Protein AF-A0A517YSC7-F1 (afdb_monomer_lite)

InterPro domains:
  IPR046560 Protein of unknown function DUF6714 [PF20461] (9-160)
  IPR046560 Protein of unknown function DUF6714 [PF20461] (193-351)

Sequence (357 aa):
MNKIDTQWLIDQIRQEFKHILLGDGISLHQTDVVDDYLQDDEELMAKAKANDTDTRWWDVSI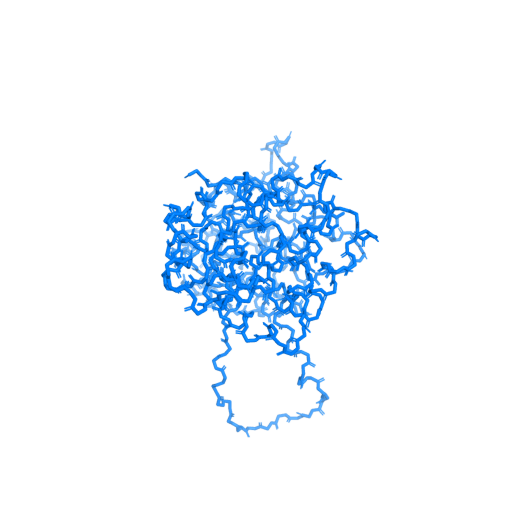ENIEKQNWGWPFFDIKGYRYYLPAFMTYYLKHAHRHDSDNAIDSMMYILDSDDYYQSYHATFNELQSRCIAMFLWQYCELNNWQDCDQAKNALVNYWDRFLSWCDNETDFQGDKEYGDGDTKNHKFAEPWLLKEIRAAFDKVRLEDGETIHQADTEGGVGLTKEQFKTLRKNDPEEFWWDIPLERFHAFSSIWSFLDPKGFRFYLPACMSAIITDPHRCIHEEWLIYALENISHYKQHPSFLTSDRVDILDDKQKRVVALFLWQYTLANNWQGDMQEEVSNALENYWFQFIQNEV

Radius of gyration: 24.61 Å; chains: 1; bounding box: 56×56×76 Å

pLDDT: mean 81.04, std 17.56, range [27.3, 97.75]

Foldseek 3Di:
DDFAPLQLLLVLLCVQLVPQFLPPWQALQNLVCVVVVNNVVPVSSVVSVVVVPDGALCVPDPVSLQVSLQSLVVTDLSNCSRNVSNLLSSCSVCVVPPPDPSSVLSVLQLLQDDPVNPVSLVVGDLSNLLSLLSSLVSSCVSNPVVPSVSSVNSNVRPRVVSLEQPPPVPPPDDDDDDDDDDPPDPPDPQNVLLVLLCVQCVPQFLVPWQALQCLQCVVQVPHDPVRSVVSVVVVPDGALLVDDLVVCVVRLRSLQRTALSNLSRNVSNLLSSCSVCVPPSPNPVSSLLLLLVCLVCVVPVPGRRVSNVVPRDLSNLLSVLVSLVSVLSHCPDDDPSNVSSVNSCVRPSVVSSNDDD

Organism: NCBI:txid2528020

Structure (mmCIF, N/CA/C/O backbone):
data_AF-A0A517YSC7-F1
#
_entry.id   AF-A0A517YSC7-F1
#
loop_
_atom_site.group_PDB
_atom_site.id
_atom_site.type_symbol
_atom_site.label_atom_id
_atom_site.label_alt_id
_atom_site.label_comp_id
_atom_site.label_asym_id
_atom_site.label_entity_id
_atom_site.label_seq_id
_atom_site.pdbx_PDB_ins_code
_atom_site.Cartn_x
_atom_site.Cartn_y
_atom_site.Cartn_z
_atom_site.occupancy
_atom_site.B_iso_or_equiv
_atom_site.auth_seq_id
_atom_site.auth_comp_id
_atom_site.auth_asym_id
_atom_site.auth_atom_id
_atom_site.pdbx_PDB_model_num
ATOM 1 N N . MET A 1 1 ? 16.010 8.335 5.584 1.00 43.22 1 MET A N 1
ATOM 2 C CA . MET A 1 1 ? 15.078 7.340 5.020 1.00 43.22 1 MET A CA 1
ATOM 3 C C . MET A 1 1 ? 13.700 7.982 5.047 1.00 43.22 1 MET A C 1
ATOM 5 O O . MET A 1 1 ? 13.405 8.663 6.021 1.00 43.22 1 MET A O 1
ATOM 9 N N . ASN A 1 2 ? 12.949 7.934 3.946 1.00 42.78 2 ASN A N 1
ATOM 10 C CA . ASN A 1 2 ? 11.834 8.860 3.733 1.00 42.78 2 ASN A CA 1
ATOM 11 C C . ASN A 1 2 ? 10.500 8.330 4.242 1.00 42.78 2 ASN A C 1
ATOM 13 O O . ASN A 1 2 ? 10.086 7.220 3.924 1.00 42.78 2 ASN A O 1
ATOM 17 N N . LYS A 1 3 ? 9.825 9.197 4.994 1.00 55.53 3 LYS A N 1
ATOM 18 C CA . LYS A 1 3 ? 8.458 9.073 5.497 1.00 55.53 3 LYS A CA 1
ATOM 19 C C . LYS A 1 3 ? 7.498 8.635 4.374 1.00 55.53 3 LYS A C 1
ATOM 21 O O . LYS A 1 3 ? 7.456 9.282 3.328 1.00 55.53 3 LYS A O 1
ATOM 26 N N . ILE A 1 4 ? 6.701 7.581 4.593 1.00 61.88 4 ILE A N 1
ATOM 27 C CA . ILE A 1 4 ? 5.575 7.224 3.707 1.00 61.88 4 ILE A CA 1
ATOM 28 C C . ILE A 1 4 ? 4.648 8.437 3.625 1.00 61.88 4 ILE A C 1
ATOM 30 O O . ILE A 1 4 ? 4.475 9.160 4.610 1.00 61.88 4 ILE A O 1
ATOM 34 N N . ASP A 1 5 ? 4.023 8.679 2.475 1.00 71.50 5 ASP A N 1
ATOM 35 C CA . ASP A 1 5 ? 2.998 9.709 2.429 1.00 71.50 5 ASP A CA 1
ATOM 36 C C . ASP A 1 5 ? 1.832 9.276 3.313 1.00 71.50 5 ASP A C 1
ATOM 38 O O . ASP A 1 5 ? 1.124 8.308 3.029 1.00 71.50 5 ASP A O 1
ATOM 42 N N . THR A 1 6 ? 1.635 10.034 4.385 1.00 82.44 6 THR A N 1
ATOM 43 C CA . THR A 1 6 ? 0.527 9.879 5.312 1.00 82.44 6 THR A CA 1
ATOM 44 C C . THR A 1 6 ? -0.807 9.775 4.570 1.00 82.44 6 THR A C 1
ATOM 46 O O . THR A 1 6 ? -1.621 8.926 4.932 1.00 82.44 6 THR A O 1
ATOM 49 N N . GLN A 1 7 ? -1.038 10.597 3.538 1.00 83.25 7 GLN A N 1
ATOM 50 C CA . GLN A 1 7 ? -2.313 10.604 2.821 1.00 83.25 7 GLN A CA 1
ATOM 51 C C . GLN A 1 7 ? -2.520 9.319 2.018 1.00 83.25 7 GLN A C 1
ATOM 53 O O . GLN A 1 7 ? -3.551 8.668 2.172 1.00 83.25 7 GLN A O 1
ATOM 58 N N . TRP A 1 8 ? -1.520 8.883 1.255 1.00 79.69 8 TRP A N 1
ATOM 59 C CA . TRP A 1 8 ? -1.615 7.611 0.547 1.00 79.69 8 TRP A CA 1
ATOM 60 C C . TRP A 1 8 ? -1.892 6.422 1.469 1.00 79.69 8 TRP A C 1
ATOM 62 O O . TRP A 1 8 ? -2.750 5.591 1.167 1.00 79.69 8 TRP A O 1
ATOM 72 N N . LEU A 1 9 ? -1.182 6.322 2.597 1.00 84.75 9 LEU A N 1
ATOM 73 C CA . LEU A 1 9 ? -1.394 5.210 3.521 1.00 84.75 9 LEU A CA 1
ATOM 74 C C . LEU A 1 9 ? -2.826 5.222 4.076 1.00 84.75 9 LEU A C 1
ATOM 76 O O . LEU A 1 9 ? -3.447 4.168 4.196 1.00 84.75 9 LEU A O 1
ATOM 80 N N . ILE A 1 10 ? -3.384 6.407 4.344 1.00 90.62 10 ILE A N 1
ATOM 81 C CA . ILE A 1 10 ? -4.797 6.560 4.710 1.00 90.62 10 ILE A CA 1
ATOM 82 C C . ILE A 1 10 ? -5.713 6.043 3.596 1.00 90.62 10 ILE A C 1
ATOM 84 O O . ILE A 1 10 ? -6.680 5.344 3.899 1.00 90.62 10 ILE A O 1
ATOM 88 N N . ASP A 1 11 ? -5.423 6.341 2.330 1.00 83.38 11 ASP A N 1
ATOM 89 C CA . ASP A 1 11 ? -6.233 5.885 1.196 1.00 83.38 11 ASP A CA 1
ATOM 90 C C . ASP A 1 11 ? -6.127 4.369 0.976 1.00 83.38 11 ASP A C 1
ATOM 92 O O . ASP A 1 11 ? -7.134 3.720 0.690 1.00 83.38 11 ASP A O 1
ATOM 96 N N . GLN A 1 12 ? -4.960 3.763 1.221 1.00 82.88 12 GLN A N 1
ATOM 97 C CA . GLN A 1 12 ? -4.807 2.303 1.228 1.00 82.88 12 GLN A CA 1
ATOM 98 C C . GLN A 1 12 ? -5.571 1.646 2.375 1.00 82.88 12 GLN A C 1
ATOM 100 O O . GLN A 1 12 ? -6.330 0.705 2.143 1.00 82.88 12 GLN A O 1
ATOM 105 N N . ILE A 1 13 ? -5.457 2.178 3.597 1.00 94.44 13 ILE A N 1
ATOM 106 C CA . ILE A 1 13 ? -6.277 1.722 4.727 1.00 94.44 13 ILE A CA 1
ATOM 107 C C . ILE A 1 13 ? -7.760 1.847 4.353 1.00 94.44 13 ILE A C 1
ATOM 109 O O . ILE A 1 13 ? -8.540 0.917 4.559 1.00 94.44 13 ILE A O 1
ATOM 113 N N . ARG A 1 14 ? -8.160 2.959 3.726 1.00 94.31 14 ARG A N 1
ATOM 114 C CA . ARG A 1 14 ? -9.532 3.157 3.260 1.00 94.31 14 ARG A CA 1
ATOM 115 C C . ARG A 1 14 ? -9.961 2.075 2.283 1.00 94.31 14 ARG A C 1
ATOM 117 O O . ARG A 1 14 ? -11.009 1.467 2.484 1.00 94.31 14 ARG A O 1
ATOM 124 N N . GLN A 1 15 ? -9.170 1.831 1.247 1.00 86.25 15 GLN A N 1
ATOM 125 C CA . GLN A 1 15 ? -9.454 0.863 0.198 1.00 86.25 15 GLN A CA 1
ATOM 126 C C . GLN A 1 15 ? -9.589 -0.562 0.748 1.00 86.25 15 GLN A C 1
ATOM 128 O O . GLN A 1 15 ? -10.578 -1.237 0.444 1.00 86.25 15 GLN A O 1
ATOM 133 N N . GLU A 1 16 ? -8.636 -0.998 1.570 1.00 89.75 16 GLU A N 1
ATOM 134 C CA . GLU A 1 16 ? -8.539 -2.385 2.033 1.00 89.75 16 GLU A CA 1
ATOM 135 C C . GLU A 1 16 ? -9.506 -2.704 3.179 1.00 89.75 16 GLU A C 1
ATOM 137 O O . GLU A 1 16 ? -9.956 -3.845 3.337 1.00 89.75 16 GLU A O 1
ATOM 142 N N . PHE A 1 17 ? -9.916 -1.691 3.947 1.00 96.69 17 PHE A N 1
ATOM 143 C CA . PHE A 1 17 ? -10.877 -1.846 5.037 1.00 96.69 17 PHE A CA 1
ATOM 144 C C . PHE A 1 17 ? -12.298 -1.405 4.649 1.00 96.69 17 PHE A C 1
ATOM 146 O O . PHE A 1 17 ? -13.207 -1.522 5.471 1.00 96.69 17 PHE A O 1
ATOM 153 N N . LYS A 1 18 ? -12.558 -0.942 3.411 1.00 94.69 18 LYS A N 1
ATOM 154 C CA . LYS A 1 18 ? -13.855 -0.334 3.020 1.00 94.69 18 LYS A CA 1
ATOM 155 C C . LYS A 1 18 ? -15.095 -1.203 3.252 1.00 94.69 18 LYS A C 1
ATOM 157 O O . LYS A 1 18 ? -16.203 -0.685 3.346 1.00 94.69 18 LYS A O 1
ATOM 162 N N . HIS A 1 19 ? -14.918 -2.522 3.280 1.00 94.31 19 HIS A N 1
ATOM 163 C CA . HIS A 1 19 ? -15.996 -3.502 3.416 1.00 94.31 19 HIS A CA 1
ATOM 164 C C . HIS A 1 19 ? -16.196 -4.004 4.850 1.00 94.31 19 HIS A C 1
ATOM 166 O O . HIS A 1 19 ? -17.068 -4.841 5.078 1.00 94.31 19 HIS A O 1
ATOM 172 N N . ILE A 1 20 ? -15.392 -3.535 5.806 1.00 95.75 20 ILE A N 1
ATOM 173 C CA . ILE A 1 20 ? -15.537 -3.928 7.204 1.00 95.75 20 ILE A CA 1
ATOM 174 C C . ILE A 1 20 ? -16.732 -3.193 7.810 1.00 95.75 20 ILE A C 1
ATOM 176 O O . ILE A 1 20 ? -16.840 -1.971 7.738 1.00 95.75 20 ILE A O 1
ATOM 180 N N . LEU A 1 21 ? -17.622 -3.975 8.415 1.00 95.69 21 LEU A N 1
ATOM 181 C CA . LEU A 1 21 ? -18.810 -3.517 9.121 1.00 95.69 21 LEU A CA 1
ATOM 182 C C . LEU A 1 21 ? -18.727 -3.988 10.571 1.00 95.69 21 LEU A C 1
ATOM 184 O O . LEU A 1 21 ? -18.259 -5.098 10.822 1.00 95.69 21 LEU A O 1
ATOM 188 N N . LEU A 1 22 ? -19.229 -3.173 11.500 1.00 96.75 22 LEU A N 1
ATOM 189 C CA . LEU A 1 22 ? -19.254 -3.513 12.923 1.00 96.75 22 LEU A CA 1
ATOM 190 C C . LEU A 1 22 ? -20.180 -4.706 13.208 1.00 96.75 22 LEU A C 1
ATOM 192 O O . LEU A 1 22 ? -19.826 -5.622 13.946 1.00 96.75 22 LEU A O 1
ATOM 196 N N . GLY A 1 23 ? -21.377 -4.703 12.612 1.00 94.44 23 GLY A N 1
ATOM 197 C CA . GLY A 1 23 ? -22.398 -5.719 12.863 1.00 94.44 23 GLY A CA 1
ATOM 198 C C . GLY A 1 23 ? -22.810 -5.787 14.341 1.00 94.44 23 GLY A C 1
ATOM 199 O O . GLY A 1 23 ? -23.197 -4.790 14.957 1.00 94.44 23 GLY A O 1
ATOM 200 N N . ASP A 1 24 ? -22.741 -6.989 14.901 1.00 94.75 24 ASP A N 1
ATOM 201 C CA . ASP A 1 24 ? -22.982 -7.320 16.309 1.00 94.75 24 ASP A CA 1
ATOM 202 C C . ASP A 1 24 ? -21.743 -7.148 17.206 1.00 94.75 24 ASP A C 1
ATOM 204 O O . ASP A 1 24 ? -21.830 -7.461 18.387 1.00 94.75 24 ASP A O 1
ATOM 208 N N . GLY A 1 25 ? -20.627 -6.632 16.677 1.00 97.06 25 GLY A N 1
ATOM 209 C CA . GLY A 1 25 ? -19.446 -6.315 17.479 1.00 97.06 25 GLY A CA 1
ATOM 210 C C . GLY A 1 25 ? -19.692 -5.236 18.536 1.00 97.06 25 GLY A C 1
ATOM 211 O O . GLY A 1 25 ? -20.643 -4.444 18.427 1.00 97.06 25 GLY A O 1
ATOM 212 N N . ILE A 1 26 ? -18.803 -5.208 19.531 1.00 97.62 26 ILE A N 1
ATOM 213 C CA . ILE A 1 26 ? -18.775 -4.206 20.602 1.00 97.62 26 ILE A CA 1
ATOM 214 C C . ILE A 1 26 ? -18.446 -2.847 19.980 1.00 97.62 26 ILE A C 1
ATOM 216 O O . ILE A 1 26 ? -17.411 -2.676 19.333 1.00 97.62 26 ILE A O 1
ATOM 220 N N . SER A 1 27 ? -19.365 -1.894 20.129 1.00 97.06 27 SER A N 1
ATOM 221 C CA . SER A 1 27 ? -19.194 -0.523 19.655 1.00 97.06 27 SER A CA 1
ATOM 222 C C . SER A 1 27 ? -18.314 0.305 20.597 1.00 97.06 27 SER A C 1
ATOM 224 O O . SER A 1 27 ? -18.056 -0.084 21.733 1.00 97.06 27 SER A O 1
ATOM 226 N N . LEU A 1 28 ? -17.861 1.466 20.128 1.00 95.94 28 LEU A N 1
ATOM 227 C CA . LEU A 1 28 ? -16.930 2.330 20.853 1.00 95.94 28 LEU A CA 1
ATOM 228 C C . LEU A 1 28 ? -17.488 2.844 22.187 1.00 95.94 28 LEU A C 1
ATOM 230 O O . LEU A 1 28 ? -16.727 2.982 23.124 1.00 95.94 28 LEU A O 1
ATOM 234 N N . HIS A 1 29 ? -18.793 3.098 22.315 1.00 96.81 29 HIS A N 1
ATOM 235 C CA . HIS A 1 29 ? -19.385 3.453 23.615 1.00 96.81 29 HIS A CA 1
ATOM 236 C C . HIS A 1 29 ? -19.762 2.229 24.458 1.00 96.81 29 HIS A C 1
ATOM 238 O O . HIS A 1 29 ? -19.992 2.351 25.659 1.00 96.81 29 HIS A O 1
ATOM 244 N N . GLN A 1 30 ? -19.873 1.044 23.848 1.00 97.62 30 GLN A N 1
ATOM 245 C CA . GLN A 1 30 ? -20.119 -0.193 24.590 1.00 97.62 30 GLN A CA 1
ATOM 246 C C . GLN A 1 30 ? -18.882 -0.636 25.379 1.00 97.62 30 GLN A C 1
ATOM 248 O O . GLN A 1 30 ? -19.051 -1.353 26.361 1.00 97.62 30 GLN A O 1
ATOM 253 N N . THR A 1 31 ? -17.673 -0.191 25.014 1.00 96.69 31 THR A N 1
ATOM 254 C CA . THR A 1 31 ? -16.458 -0.481 25.794 1.00 96.69 31 THR A CA 1
ATOM 255 C C . THR A 1 31 ? -16.565 0.031 27.226 1.00 96.69 31 THR A C 1
ATOM 257 O O . THR A 1 31 ? -16.124 -0.665 28.131 1.00 96.69 31 THR A O 1
ATOM 260 N N . ASP A 1 32 ? -17.241 1.163 27.448 1.00 95.56 32 ASP A N 1
ATOM 261 C CA . ASP A 1 32 ? -17.435 1.732 28.788 1.00 95.56 32 ASP A CA 1
ATOM 262 C C . ASP A 1 32 ? -18.298 0.830 29.666 1.00 95.56 32 ASP A C 1
ATOM 264 O O . ASP A 1 32 ? -17.999 0.578 30.828 1.00 95.56 32 ASP A O 1
ATOM 268 N N . VAL A 1 33 ? -19.364 0.290 29.076 1.00 97.38 33 VAL A N 1
ATOM 269 C CA . VAL A 1 33 ? -20.275 -0.627 29.765 1.00 97.38 33 VAL A CA 1
ATOM 270 C C . VAL A 1 33 ? -19.563 -1.937 30.108 1.00 97.38 33 VAL A C 1
ATOM 272 O O . VAL A 1 33 ? -19.817 -2.525 31.159 1.00 97.38 33 VAL A O 1
ATOM 275 N N . VAL A 1 34 ? -18.674 -2.401 29.227 1.00 97.06 34 VAL A N 1
ATOM 276 C CA . VAL A 1 34 ? -17.885 -3.620 29.438 1.00 97.06 34 VAL A CA 1
ATOM 277 C C . VAL A 1 34 ? -16.824 -3.410 30.523 1.00 97.06 34 VAL A C 1
ATOM 279 O O . VAL A 1 34 ? -16.655 -4.294 31.361 1.00 97.06 34 VAL A O 1
ATOM 282 N N . ASP A 1 35 ? -16.153 -2.258 30.552 1.00 95.94 35 ASP A N 1
ATOM 283 C CA . ASP A 1 35 ? -15.175 -1.912 31.596 1.00 95.94 35 ASP A CA 1
ATOM 284 C C . ASP A 1 35 ? -15.820 -1.797 32.985 1.00 95.94 35 ASP A C 1
ATOM 286 O O . ASP A 1 35 ? -15.279 -2.285 33.976 1.00 95.94 35 ASP A O 1
ATOM 290 N N . ASP A 1 36 ? -17.048 -1.274 33.052 1.00 96.69 36 ASP A N 1
ATOM 291 C CA . ASP A 1 36 ? -17.847 -1.240 34.282 1.00 96.69 36 ASP A CA 1
ATOM 292 C C . ASP A 1 36 ? -18.399 -2.624 34.701 1.00 96.69 36 ASP A C 1
ATOM 294 O O . ASP A 1 36 ? -19.077 -2.738 35.727 1.00 96.69 36 ASP A O 1
ATOM 298 N N . TYR A 1 37 ? -18.095 -3.696 33.954 1.00 95.62 37 TYR A N 1
ATOM 299 C CA . TYR A 1 37 ? -18.604 -5.062 34.155 1.00 95.62 37 TYR A CA 1
ATOM 300 C C . TYR A 1 37 ? -20.140 -5.163 34.069 1.00 95.62 37 TYR A C 1
ATOM 302 O O . TYR A 1 37 ? -20.770 -5.954 34.778 1.00 95.62 37 TYR A O 1
ATOM 310 N N . LEU A 1 38 ? -20.761 -4.351 33.206 1.00 96.56 38 LEU A N 1
ATOM 311 C CA . LEU A 1 38 ? -22.215 -4.247 33.030 1.00 96.56 38 LEU A CA 1
ATOM 312 C C . LEU A 1 38 ? -22.705 -4.813 31.687 1.00 96.56 38 LEU A C 1
ATOM 314 O O . LEU A 1 38 ? -23.817 -4.516 31.258 1.00 96.56 38 LEU A O 1
ATOM 318 N N . GLN A 1 39 ? -21.918 -5.660 31.020 1.00 94.62 39 GLN A N 1
ATOM 319 C CA . GLN A 1 39 ? -22.255 -6.225 29.705 1.00 94.62 39 GLN A CA 1
ATOM 320 C C . GLN A 1 39 ? -23.526 -7.096 29.684 1.00 94.62 39 GLN A C 1
ATOM 322 O O . GLN A 1 39 ? -24.113 -7.286 28.620 1.00 94.62 39 GLN A O 1
ATOM 327 N N . ASP A 1 40 ? -23.961 -7.604 30.842 1.00 96.44 40 ASP A N 1
ATOM 328 C CA . ASP A 1 40 ? -25.208 -8.368 30.985 1.00 96.44 40 ASP A CA 1
ATOM 329 C C . ASP A 1 40 ? -26.455 -7.458 31.092 1.00 96.44 40 ASP A C 1
ATOM 331 O O . ASP A 1 40 ? -27.588 -7.943 31.032 1.00 96.44 40 ASP A O 1
ATOM 335 N N . ASP A 1 41 ? -26.278 -6.139 31.240 1.00 97.62 41 ASP A N 1
ATOM 336 C CA . ASP A 1 41 ? -27.364 -5.157 31.190 1.00 97.62 41 ASP A CA 1
ATOM 337 C C . ASP A 1 41 ? -27.662 -4.779 29.729 1.00 97.62 41 ASP A C 1
ATOM 339 O O . ASP A 1 41 ? -27.075 -3.864 29.142 1.00 97.62 41 ASP A O 1
ATOM 343 N N . GLU A 1 42 ? -28.604 -5.509 29.125 1.00 96.69 42 GLU A N 1
ATOM 344 C CA . GLU A 1 42 ? -29.021 -5.303 27.733 1.00 96.69 42 GLU A CA 1
ATOM 345 C C . GLU A 1 42 ? -29.525 -3.872 27.461 1.00 96.69 42 GLU A C 1
ATOM 347 O O . GLU A 1 42 ? -29.349 -3.359 26.352 1.00 96.69 42 GLU A O 1
ATOM 352 N N . GLU A 1 43 ? -30.135 -3.202 28.449 1.00 97.50 43 GLU A N 1
ATOM 353 C CA . GLU A 1 43 ? -30.648 -1.839 28.285 1.00 97.50 43 GLU A CA 1
ATOM 354 C C . GLU A 1 43 ? -29.496 -0.830 28.209 1.00 97.50 43 GLU A C 1
ATOM 356 O O . GLU A 1 43 ? -29.509 0.054 27.346 1.00 97.50 43 GLU A O 1
ATOM 361 N N . LEU A 1 44 ? -28.485 -0.969 29.072 1.00 97.31 44 LEU A N 1
ATOM 362 C CA . LEU A 1 44 ? -27.272 -0.152 29.019 1.00 97.31 44 LEU A CA 1
ATOM 363 C C . LEU A 1 44 ? -26.474 -0.409 27.741 1.00 97.31 44 LEU A C 1
ATOM 365 O O . LEU A 1 44 ? -26.112 0.549 27.056 1.00 97.31 44 LEU A O 1
ATOM 369 N N . MET A 1 45 ? -26.283 -1.674 27.359 1.00 97.62 45 MET A N 1
ATOM 370 C CA . MET A 1 45 ? -25.594 -2.035 26.117 1.00 97.62 45 MET A CA 1
ATOM 371 C C . MET A 1 45 ? -26.297 -1.466 24.881 1.00 97.62 45 MET A C 1
ATOM 373 O O . MET A 1 45 ? -25.631 -0.971 23.967 1.00 97.62 45 MET A O 1
ATOM 377 N N . ALA A 1 46 ? -27.633 -1.493 24.844 1.00 96.94 46 ALA A N 1
ATOM 378 C CA . ALA A 1 46 ? -28.412 -0.918 23.750 1.00 96.94 46 ALA A CA 1
ATOM 379 C C . ALA A 1 46 ? -28.327 0.616 23.715 1.00 96.94 46 ALA A C 1
ATOM 381 O O . ALA A 1 46 ? -28.193 1.196 22.636 1.00 96.94 46 ALA A O 1
ATOM 382 N N . LYS A 1 47 ? -28.373 1.281 24.879 1.00 97.56 47 LYS A N 1
ATOM 383 C CA . LYS A 1 47 ? -28.205 2.741 24.983 1.00 97.56 47 LYS A CA 1
ATOM 384 C C . LYS A 1 47 ? -26.816 3.186 24.542 1.00 97.56 47 LYS A C 1
ATOM 386 O O . LYS A 1 47 ? -26.715 4.151 23.794 1.00 97.56 47 LYS A O 1
ATOM 391 N N . ALA A 1 48 ? -25.773 2.476 24.965 1.00 96.69 48 ALA A N 1
ATOM 392 C CA . ALA A 1 48 ? -24.404 2.748 24.551 1.00 96.69 48 ALA A CA 1
ATOM 393 C C . ALA A 1 48 ? -24.250 2.594 23.032 1.00 96.69 48 ALA A C 1
ATOM 395 O O . ALA A 1 48 ? -23.826 3.534 22.366 1.00 96.69 48 ALA A O 1
ATOM 396 N N . LYS A 1 49 ? -24.724 1.480 22.455 1.00 96.00 49 LYS A N 1
ATOM 397 C CA . LYS A 1 49 ? -24.684 1.257 20.999 1.00 96.00 49 LYS A CA 1
ATOM 398 C C . LYS A 1 49 ? -25.439 2.325 20.205 1.00 96.00 49 LYS A C 1
ATOM 400 O O . LYS A 1 49 ? -25.044 2.652 19.092 1.00 96.00 49 LYS A O 1
ATOM 405 N N . ALA A 1 50 ? -26.514 2.886 20.762 1.00 95.81 50 ALA A N 1
ATOM 406 C CA . ALA A 1 50 ? -27.273 3.955 20.115 1.00 95.81 50 ALA A CA 1
ATOM 407 C C . ALA A 1 50 ? -26.480 5.270 19.962 1.00 95.81 50 ALA A C 1
ATOM 409 O O . ALA A 1 50 ? -26.860 6.095 19.131 1.00 95.81 50 ALA A O 1
ATOM 410 N N . ASN A 1 51 ? -25.387 5.455 20.714 1.00 94.50 51 ASN A N 1
ATOM 411 C CA . ASN A 1 51 ? -24.478 6.595 20.560 1.00 94.50 51 ASN A CA 1
ATOM 412 C C . ASN A 1 51 ? -23.485 6.414 19.395 1.00 94.50 51 ASN A C 1
ATOM 414 O O . ASN A 1 51 ? -22.899 7.393 18.938 1.00 94.50 51 ASN A O 1
ATOM 418 N N . ASP A 1 52 ? -23.325 5.192 18.879 1.00 94.94 52 ASP A N 1
ATOM 419 C CA . ASP A 1 52 ? -22.442 4.861 17.758 1.00 94.94 52 ASP A CA 1
ATOM 420 C C . ASP A 1 52 ? -23.239 4.773 16.450 1.00 94.94 52 ASP A C 1
ATOM 422 O O . ASP A 1 52 ? -23.559 3.696 15.945 1.00 94.94 52 ASP A O 1
ATOM 426 N N . THR A 1 53 ? -23.598 5.931 15.890 1.00 92.50 53 THR A N 1
ATOM 427 C CA . THR A 1 53 ? -24.435 6.007 14.677 1.00 92.50 53 THR A CA 1
ATOM 428 C C . THR A 1 53 ? -23.677 5.751 13.371 1.00 92.50 53 THR A C 1
ATOM 430 O O . THR A 1 53 ? -24.284 5.697 12.298 1.00 92.50 53 THR A O 1
ATOM 433 N N . ASP A 1 54 ? -22.354 5.624 13.443 1.00 92.75 54 ASP A N 1
ATOM 434 C CA . ASP A 1 54 ? -21.478 5.503 12.284 1.00 92.75 54 ASP A CA 1
ATOM 435 C C . ASP A 1 54 ? -21.618 4.124 11.636 1.00 92.75 54 ASP A C 1
ATOM 437 O O . ASP A 1 54 ? -21.408 3.086 12.262 1.00 92.75 54 ASP A O 1
ATOM 441 N N . THR A 1 55 ? -21.961 4.104 10.347 1.00 90.19 55 THR A N 1
ATOM 442 C CA . THR A 1 55 ? -22.116 2.849 9.582 1.00 90.19 55 THR A CA 1
ATOM 443 C C . THR A 1 55 ? -20.835 2.416 8.877 1.00 90.19 55 THR A C 1
ATOM 445 O O . THR A 1 55 ? -20.713 1.264 8.455 1.00 90.19 55 THR A O 1
ATOM 448 N N . ARG A 1 56 ? -19.891 3.345 8.718 1.00 96.44 56 ARG A N 1
ATOM 449 C CA . ARG A 1 56 ? -18.596 3.141 8.076 1.00 96.44 56 ARG A CA 1
ATOM 450 C C . ARG A 1 56 ? -17.542 3.572 9.080 1.00 96.44 56 ARG A C 1
ATOM 452 O O . ARG A 1 56 ? -17.673 4.637 9.675 1.00 96.44 56 ARG A O 1
ATOM 459 N N . TRP A 1 57 ? -16.485 2.784 9.242 1.00 97.12 57 TRP A N 1
ATOM 460 C CA . TRP A 1 57 ? -15.467 3.069 10.256 1.00 97.12 57 TRP A CA 1
ATOM 461 C C . TRP A 1 57 ? -14.785 4.430 10.051 1.00 97.12 57 TRP A C 1
ATOM 463 O O . TRP A 1 57 ? -14.342 5.046 11.010 1.00 97.12 57 TRP A O 1
ATOM 473 N N . TRP A 1 58 ? -14.732 4.941 8.816 1.00 95.88 58 TRP A N 1
ATOM 474 C CA . TRP A 1 58 ? -14.150 6.256 8.520 1.00 95.88 58 TRP A CA 1
ATOM 475 C C . TRP A 1 58 ? -15.089 7.434 8.802 1.00 95.88 58 TRP A C 1
ATOM 477 O O . TRP A 1 58 ? -14.676 8.578 8.626 1.00 95.88 58 TRP A O 1
ATOM 487 N N . ASP A 1 59 ? -16.340 7.171 9.188 1.00 95.50 59 ASP A N 1
ATOM 488 C CA . ASP A 1 59 ? -17.266 8.205 9.655 1.00 95.50 59 ASP A CA 1
ATOM 489 C C . ASP A 1 59 ? -17.159 8.427 11.174 1.00 95.50 59 ASP A C 1
ATOM 491 O O . ASP A 1 59 ? -17.663 9.435 11.662 1.00 95.50 59 ASP A O 1
ATOM 495 N N . VAL A 1 60 ? -16.466 7.536 11.906 1.00 94.50 60 VAL A N 1
ATOM 496 C CA . VAL A 1 60 ? -16.272 7.654 13.358 1.00 94.50 60 VAL A CA 1
ATOM 497 C C . VAL A 1 60 ? -15.629 8.998 13.681 1.00 94.50 60 VAL A C 1
ATOM 499 O O . VAL A 1 60 ? -14.556 9.340 13.177 1.00 94.50 60 VAL A O 1
ATOM 502 N N . SER A 1 61 ? -16.313 9.780 14.514 1.00 92.31 61 SER A N 1
ATOM 503 C CA . SER A 1 61 ? -15.877 11.139 14.813 1.00 92.31 61 SER A CA 1
ATOM 504 C C . SER A 1 61 ? -14.557 11.157 15.590 1.00 92.31 61 SER A C 1
ATOM 506 O O . SER A 1 61 ? -14.307 10.313 16.453 1.00 92.31 61 SER A O 1
ATOM 508 N N . ILE A 1 62 ? -13.730 12.170 15.317 1.00 89.06 62 ILE A N 1
ATOM 509 C CA . ILE A 1 62 ? -12.480 12.408 16.055 1.00 89.06 62 ILE A CA 1
ATOM 510 C C . ILE A 1 62 ? -12.756 12.539 17.558 1.00 89.06 62 ILE A C 1
ATOM 512 O O . ILE A 1 62 ? -12.041 11.954 18.360 1.00 89.06 62 ILE A O 1
ATOM 516 N N . GLU A 1 63 ? -13.825 13.247 17.932 1.00 89.62 63 GLU A N 1
ATOM 517 C CA . GLU A 1 63 ? -14.212 13.434 19.333 1.00 89.62 63 GLU A CA 1
ATOM 518 C C . GLU A 1 63 ? -14.501 12.098 20.032 1.00 89.62 63 GLU A C 1
ATOM 520 O O . GLU A 1 63 ? -14.120 11.917 21.186 1.00 89.62 63 GLU A O 1
ATOM 525 N N . ASN A 1 64 ? -15.131 11.145 19.338 1.00 91.38 64 ASN A N 1
ATOM 526 C CA . ASN A 1 64 ? -15.377 9.819 19.897 1.00 91.38 64 ASN A CA 1
ATOM 527 C C . ASN A 1 64 ? -14.074 9.020 20.039 1.00 91.38 64 ASN A C 1
ATOM 529 O O . ASN A 1 64 ? -13.863 8.412 21.084 1.00 91.38 64 ASN A O 1
ATOM 533 N N . ILE A 1 65 ? -13.187 9.054 19.036 1.00 89.81 65 ILE A N 1
ATOM 534 C CA . ILE A 1 65 ? -11.866 8.398 19.099 1.00 89.81 65 ILE A CA 1
ATOM 535 C C . ILE A 1 65 ? -11.039 8.950 20.268 1.00 89.81 65 ILE A C 1
ATOM 537 O O . ILE A 1 65 ? -10.457 8.180 21.027 1.00 89.81 65 ILE A O 1
ATOM 541 N N . GLU A 1 66 ? -11.008 10.274 20.438 1.00 86.31 66 GLU A N 1
ATOM 542 C CA . GLU A 1 66 ? -10.268 10.943 21.513 1.00 86.31 66 GLU A CA 1
ATOM 543 C C . GLU A 1 66 ? -10.840 10.609 22.900 1.00 86.31 66 GLU A C 1
ATOM 545 O O . GLU A 1 66 ? -10.072 10.346 23.826 1.00 86.31 66 GLU A O 1
ATOM 550 N N . LYS A 1 67 ? -12.174 10.581 23.054 1.00 86.88 67 LYS A N 1
ATOM 551 C CA . LYS A 1 67 ? -12.839 10.256 24.330 1.00 86.88 67 LYS A CA 1
ATOM 552 C C . LYS A 1 67 ? -12.712 8.787 24.723 1.00 86.88 67 LYS A C 1
ATOM 554 O O . LYS A 1 67 ? -12.555 8.499 25.905 1.00 86.88 67 LYS A O 1
ATOM 559 N N . GLN A 1 68 ? -12.774 7.888 23.745 1.00 87.50 68 GLN A N 1
ATOM 560 C CA . GLN A 1 68 ? -12.828 6.438 23.955 1.00 87.50 68 GLN A CA 1
ATOM 561 C C . GLN A 1 68 ? -11.513 5.747 23.612 1.00 87.50 68 GLN A C 1
ATOM 563 O O . GLN A 1 68 ? -11.454 4.611 23.143 1.00 87.50 68 GLN A O 1
ATOM 568 N N . ASN A 1 69 ? -10.421 6.455 23.870 1.00 80.38 69 ASN A N 1
ATOM 569 C CA . ASN A 1 69 ? -9.084 6.035 23.499 1.00 80.38 69 ASN A CA 1
ATOM 570 C C . ASN A 1 69 ? -8.501 4.874 24.330 1.00 80.38 69 ASN A C 1
ATOM 572 O O . ASN A 1 69 ? -7.434 4.351 24.018 1.00 80.38 69 ASN A O 1
ATOM 576 N N . TRP A 1 70 ? -9.223 4.467 25.365 1.00 84.69 70 TRP A N 1
ATOM 577 C CA . TRP A 1 70 ? -8.882 3.425 26.324 1.00 84.69 70 TRP A CA 1
ATOM 578 C C . TRP A 1 70 ? -9.725 2.155 26.128 1.00 84.69 70 TRP A C 1
ATOM 580 O O . TRP A 1 70 ? -9.443 1.137 26.753 1.00 84.69 70 TRP A O 1
ATOM 590 N N . GLY A 1 71 ? -10.725 2.179 25.233 1.00 89.12 71 GLY A N 1
ATOM 591 C CA . GLY A 1 71 ? -11.671 1.076 25.006 1.00 89.12 71 GLY A CA 1
ATOM 592 C C . GLY A 1 71 ? -11.056 -0.198 24.402 1.00 89.12 71 GLY A C 1
ATOM 593 O O . GLY A 1 71 ? -11.696 -1.244 24.337 1.00 89.12 71 GLY A O 1
ATOM 594 N N . TRP A 1 72 ? -9.798 -0.114 23.976 1.00 91.00 72 TRP A N 1
ATOM 595 C CA . TRP A 1 72 ? -9.027 -1.142 23.282 1.00 91.00 72 TRP A CA 1
ATOM 596 C C . TRP A 1 72 ? -9.127 -2.561 23.878 1.00 91.00 72 TRP A C 1
ATOM 598 O O . TRP A 1 72 ? -9.474 -3.474 23.123 1.00 91.00 72 TRP A O 1
ATOM 608 N N . PRO A 1 73 ? -8.909 -2.781 25.191 1.00 91.00 73 PRO A N 1
ATOM 609 C CA . PRO A 1 73 ? -9.004 -4.114 25.797 1.00 91.00 73 PRO A CA 1
ATOM 610 C C . PRO A 1 73 ? -10.420 -4.707 25.817 1.00 91.00 73 PRO A C 1
ATOM 612 O O . PRO A 1 73 ? -10.580 -5.906 26.040 1.00 91.00 73 PRO A O 1
ATOM 615 N N . PHE A 1 74 ? -11.446 -3.879 25.606 1.00 94.62 74 PHE A N 1
ATOM 616 C CA . PHE A 1 74 ? -12.854 -4.253 25.746 1.00 94.62 74 PHE A CA 1
ATOM 617 C C . PHE A 1 74 ? -13.538 -4.535 24.412 1.00 94.62 74 PHE A C 1
ATOM 619 O O . PHE A 1 74 ? -14.691 -4.965 24.391 1.00 94.62 74 PHE A O 1
ATOM 626 N N . PHE A 1 75 ? -12.847 -4.330 23.291 1.00 95.12 75 PHE A N 1
ATOM 627 C CA . PHE A 1 75 ? -13.368 -4.744 22.000 1.00 95.12 75 PHE A CA 1
ATOM 628 C C . PHE A 1 75 ? -13.364 -6.267 21.850 1.00 95.12 75 PHE A C 1
ATOM 630 O O . PHE A 1 75 ? -12.380 -6.965 22.116 1.00 95.12 75 PHE A O 1
ATOM 637 N N . ASP A 1 76 ? -14.456 -6.787 21.301 1.00 96.12 76 ASP A N 1
ATOM 638 C CA . ASP A 1 76 ? -14.448 -8.112 20.703 1.00 96.12 76 ASP A CA 1
ATOM 639 C C . ASP A 1 76 ? -13.722 -8.076 19.347 1.00 96.12 76 ASP A C 1
ATOM 641 O O . ASP A 1 76 ? -13.387 -7.018 18.811 1.00 96.12 76 ASP A O 1
ATOM 645 N N . ILE A 1 77 ? -13.488 -9.247 18.752 1.00 95.94 77 ILE A N 1
ATOM 646 C CA . ILE A 1 77 ? -12.783 -9.367 17.465 1.00 95.94 77 ILE A CA 1
ATOM 647 C C . ILE A 1 77 ? -13.433 -8.503 16.366 1.00 95.94 77 ILE A C 1
ATOM 649 O O . ILE A 1 77 ? -12.735 -7.948 15.514 1.00 95.94 77 ILE A O 1
ATOM 653 N N . LYS A 1 78 ? -14.767 -8.367 16.370 1.00 97.12 78 LYS A N 1
ATOM 654 C CA . LYS A 1 78 ? -15.502 -7.575 15.372 1.00 97.12 78 LYS A CA 1
ATOM 655 C C . LYS A 1 78 ? -15.334 -6.074 15.602 1.00 97.12 78 LYS A C 1
ATOM 657 O O . LYS A 1 78 ? -15.035 -5.364 14.641 1.00 97.12 78 LYS A O 1
ATOM 662 N N . GLY A 1 79 ? -15.481 -5.608 16.843 1.00 96.75 79 GLY A N 1
ATOM 663 C CA . GLY A 1 79 ? -15.226 -4.224 17.239 1.00 96.75 79 GLY A CA 1
ATOM 664 C C . GLY A 1 79 ? -13.790 -3.816 16.929 1.00 96.75 79 GLY A C 1
ATOM 665 O O . GLY A 1 79 ? -13.565 -2.835 16.224 1.00 96.75 79 GLY A O 1
ATOM 666 N N . TYR A 1 80 ? -12.826 -4.647 17.322 1.00 95.56 80 TYR A N 1
ATOM 667 C CA . TYR A 1 80 ? -11.407 -4.443 17.047 1.00 95.56 80 TYR A CA 1
ATOM 668 C C . TYR A 1 80 ? -11.139 -4.269 15.548 1.00 95.56 80 TYR A C 1
ATOM 670 O O . TYR A 1 80 ? -10.542 -3.283 15.116 1.00 95.56 80 TYR A O 1
ATOM 678 N N . ARG A 1 81 ? -11.658 -5.192 14.729 1.00 96.50 81 ARG A N 1
ATOM 679 C CA . ARG A 1 81 ? -11.499 -5.150 13.273 1.00 96.50 81 ARG A CA 1
ATOM 680 C C . ARG A 1 81 ? -12.136 -3.906 12.646 1.00 96.50 81 ARG A C 1
ATOM 682 O O . ARG A 1 81 ? -11.604 -3.394 11.662 1.00 96.50 81 ARG A O 1
ATOM 689 N N . TYR A 1 82 ? -13.268 -3.446 13.179 1.00 97.38 82 TYR A N 1
ATOM 690 C CA . TYR A 1 82 ? -13.980 -2.264 12.692 1.00 97.38 82 TYR A CA 1
ATOM 691 C C . TYR A 1 82 ? -13.280 -0.955 13.066 1.00 97.38 82 TYR A C 1
ATOM 693 O O . TYR A 1 82 ? -13.107 -0.105 12.196 1.00 97.38 82 TYR A O 1
ATOM 701 N N . TYR A 1 83 ? -12.850 -0.791 14.318 1.00 96.56 83 TYR A N 1
ATOM 702 C CA . TYR A 1 83 ? -12.288 0.475 14.795 1.00 96.56 83 TYR A CA 1
ATOM 703 C C . TYR A 1 83 ? -10.797 0.644 14.493 1.00 96.56 83 TYR A C 1
ATOM 705 O O . TYR A 1 83 ? -10.360 1.781 14.322 1.00 96.56 83 TYR A O 1
ATOM 713 N N . LEU A 1 84 ? -10.019 -0.432 14.325 1.00 96.12 84 LEU A N 1
ATOM 714 C CA . LEU A 1 84 ? -8.592 -0.326 13.999 1.00 96.12 84 LEU A CA 1
ATOM 715 C C . LEU A 1 84 ? -8.262 0.615 12.827 1.00 96.12 84 LEU A C 1
ATOM 717 O O . LEU A 1 84 ? -7.449 1.518 13.025 1.00 96.12 84 LEU A O 1
ATOM 721 N N . PRO A 1 85 ? -8.887 0.515 11.639 1.00 97.25 85 PRO A N 1
ATOM 722 C CA . PRO A 1 85 ? -8.618 1.469 10.561 1.00 97.25 85 PRO A CA 1
ATOM 723 C C . PRO A 1 85 ? -9.009 2.917 10.901 1.00 97.25 85 PRO A C 1
ATOM 725 O O . PRO A 1 85 ? -8.338 3.851 10.452 1.00 97.25 85 PRO A O 1
ATOM 728 N N . ALA A 1 86 ? -10.035 3.138 11.728 1.00 95.62 86 ALA A N 1
ATOM 729 C CA . ALA A 1 86 ? -10.412 4.479 12.175 1.00 95.62 86 ALA A CA 1
ATOM 730 C C . ALA A 1 86 ? -9.312 5.099 13.050 1.00 95.62 86 ALA A C 1
ATOM 732 O O . ALA A 1 86 ? -8.876 6.220 12.793 1.00 95.62 86 ALA A O 1
ATOM 733 N N . PHE A 1 87 ? -8.791 4.337 14.013 1.00 93.50 87 PHE A N 1
ATOM 734 C CA . PHE A 1 87 ? -7.693 4.779 14.871 1.00 93.50 87 PHE A CA 1
ATOM 735 C C . PHE A 1 87 ? -6.384 4.959 14.090 1.00 93.50 87 PHE A C 1
ATOM 737 O O . PHE A 1 87 ? -5.766 6.016 14.198 1.00 93.50 87 PHE A O 1
ATOM 744 N N . MET A 1 88 ? -5.988 4.006 13.234 1.00 94.62 88 MET A N 1
ATOM 745 C CA . MET A 1 88 ? -4.788 4.148 12.389 1.00 94.62 88 MET A CA 1
ATOM 746 C C . MET A 1 88 ? -4.836 5.439 11.558 1.00 94.62 88 MET A C 1
ATOM 748 O O . MET A 1 88 ? -3.876 6.209 11.534 1.00 94.62 88 MET A O 1
ATOM 752 N N . THR A 1 89 ? -5.972 5.721 10.908 1.00 93.81 89 THR A N 1
ATOM 753 C CA . THR A 1 89 ? -6.125 6.942 10.100 1.00 93.81 89 THR A CA 1
ATOM 754 C C . THR A 1 89 ? -6.171 8.214 10.943 1.00 93.81 89 THR A C 1
ATOM 756 O O . THR A 1 89 ? -5.632 9.234 10.510 1.00 93.81 89 THR A O 1
ATOM 759 N N . TYR A 1 90 ? -6.762 8.171 12.140 1.00 90.94 90 TYR A N 1
ATOM 760 C CA . TYR A 1 90 ? -6.700 9.266 13.106 1.00 90.94 90 TYR A CA 1
ATOM 761 C C . TYR A 1 90 ? -5.244 9.593 13.467 1.00 90.94 90 TYR A C 1
ATOM 763 O O . TYR A 1 90 ? -4.801 10.721 13.251 1.00 90.94 90 TYR A O 1
ATOM 771 N N . TYR A 1 91 ? -4.454 8.614 13.906 1.00 87.62 91 TYR A N 1
ATOM 772 C CA . TYR A 1 91 ? -3.068 8.874 14.307 1.00 87.62 91 TYR A CA 1
ATOM 773 C C . TYR A 1 91 ? -2.189 9.345 13.160 1.00 87.62 91 TYR A C 1
ATOM 775 O O . TYR A 1 91 ? -1.404 10.268 13.340 1.00 87.62 91 TYR A O 1
ATOM 783 N N . LEU A 1 92 ? -2.367 8.796 11.959 1.00 87.81 92 LEU A N 1
ATOM 784 C CA . LEU A 1 92 ? -1.662 9.279 10.774 1.00 87.81 92 LEU A CA 1
ATOM 785 C C . LEU A 1 92 ? -1.938 10.770 10.511 1.00 87.81 92 LEU A C 1
ATOM 787 O O . LEU A 1 92 ? -1.005 11.526 10.240 1.00 87.81 92 LEU A O 1
ATOM 791 N N . LYS A 1 93 ? -3.191 11.224 10.654 1.00 87.25 93 LYS A N 1
ATOM 792 C CA . LYS A 1 93 ? -3.578 12.638 10.471 1.00 87.25 93 LYS A CA 1
ATOM 793 C C . LYS A 1 93 ? -3.134 13.549 11.616 1.00 87.25 93 LYS A C 1
ATOM 795 O O . LYS A 1 93 ? -2.972 14.752 11.408 1.00 87.25 93 LYS A O 1
ATOM 800 N N . HIS A 1 94 ? -2.971 12.996 12.815 1.00 81.44 94 HIS A N 1
ATOM 801 C CA . HIS A 1 94 ? -2.775 13.754 14.050 1.00 81.44 94 HIS A CA 1
ATOM 802 C C . HIS A 1 94 ? -1.430 13.497 14.740 1.00 81.44 94 HIS A C 1
ATOM 804 O O . HIS A 1 94 ? -1.238 13.990 15.844 1.00 81.44 94 HIS A O 1
ATOM 810 N N . ALA A 1 95 ? -0.474 12.837 14.079 1.00 69.81 95 ALA A N 1
ATOM 811 C CA . ALA A 1 95 ? 0.834 12.458 14.634 1.00 69.81 95 ALA A CA 1
ATOM 812 C C . ALA A 1 95 ? 1.675 13.613 15.218 1.00 69.81 95 ALA A C 1
ATOM 814 O O . ALA A 1 95 ? 2.637 13.375 15.928 1.00 69.81 95 ALA A O 1
ATOM 815 N N . HIS A 1 96 ? 1.331 14.871 14.928 1.00 63.44 96 HIS A N 1
ATOM 816 C CA . HIS A 1 96 ? 2.000 16.056 15.481 1.00 63.44 96 HIS A CA 1
ATOM 817 C C . HIS A 1 96 ? 1.317 16.629 16.737 1.00 63.44 96 HIS A C 1
ATOM 819 O O . HIS A 1 96 ? 1.770 17.637 17.280 1.00 63.44 96 HIS A O 1
ATOM 825 N N . ARG A 1 97 ? 0.192 16.050 17.177 1.00 63.09 97 ARG A N 1
ATOM 826 C CA . ARG A 1 97 ? -0.522 16.459 18.391 1.00 63.09 97 ARG A CA 1
ATOM 827 C C . ARG A 1 97 ? -0.001 15.640 19.572 1.00 63.09 97 ARG A C 1
ATOM 829 O O . ARG A 1 97 ? -0.487 14.549 19.822 1.00 63.09 97 ARG A O 1
ATOM 836 N N . HIS A 1 98 ? 0.949 16.205 20.309 1.00 52.81 98 HIS A N 1
ATOM 837 C CA . HIS A 1 98 ? 1.558 15.621 21.515 1.00 52.81 98 HIS A CA 1
ATOM 838 C C . HIS A 1 98 ? 0.628 15.549 22.751 1.00 52.81 98 HIS A C 1
ATOM 840 O O . HIS A 1 98 ? 1.101 15.299 23.853 1.00 52.81 98 HIS A O 1
ATOM 846 N N . ASP A 1 99 ? -0.676 15.818 22.615 1.00 46.09 99 ASP A N 1
ATOM 847 C CA . ASP A 1 99 ? -1.543 16.120 23.767 1.00 46.09 99 ASP A CA 1
ATOM 848 C C . ASP A 1 99 ? -2.432 14.954 24.254 1.00 46.09 99 ASP A C 1
ATOM 850 O O . ASP A 1 99 ? -3.239 15.158 25.161 1.00 46.09 99 ASP A O 1
ATOM 854 N N . SER A 1 100 ? -2.280 13.717 23.756 1.00 50.41 100 SER A N 1
ATOM 855 C CA . SER A 1 100 ? -2.891 12.546 24.425 1.00 50.41 100 SER A CA 1
ATOM 856 C C . SER A 1 100 ? -2.261 11.194 24.032 1.00 50.41 100 SER A C 1
ATOM 858 O O . SER A 1 100 ? -2.805 10.465 23.197 1.00 50.41 100 SER A O 1
ATOM 860 N N . ASP A 1 101 ? -1.146 10.835 24.669 1.00 59.12 101 ASP A N 1
ATOM 861 C CA . ASP A 1 101 ? -0.353 9.626 24.361 1.00 59.12 101 ASP A CA 1
ATOM 862 C C . ASP A 1 101 ? -1.004 8.289 24.794 1.00 59.12 101 ASP A C 1
ATOM 864 O O . ASP A 1 101 ? -0.806 7.262 24.150 1.00 59.12 101 ASP A O 1
ATOM 868 N N . ASN A 1 102 ? -1.893 8.274 25.796 1.00 62.44 102 ASN A N 1
ATOM 869 C CA . ASN A 1 102 ? -2.479 7.014 26.314 1.00 62.44 102 ASN A CA 1
ATOM 870 C C . ASN A 1 102 ? -3.261 6.206 25.260 1.00 62.44 102 ASN A C 1
ATOM 872 O O . ASN A 1 102 ? -3.352 4.977 25.313 1.00 62.44 102 ASN A O 1
ATOM 876 N N . ALA A 1 103 ? -3.855 6.936 24.320 1.00 64.62 103 ALA A N 1
ATOM 877 C CA . ALA A 1 103 ? -4.664 6.428 23.233 1.00 64.62 103 ALA A CA 1
ATOM 878 C C . ALA A 1 103 ? -3.866 5.470 22.342 1.00 64.62 103 ALA A C 1
ATOM 880 O O . ALA A 1 103 ? -4.290 4.357 22.019 1.00 64.62 103 ALA A O 1
ATOM 881 N N . ILE A 1 104 ? -2.703 5.962 21.918 1.00 76.75 104 ILE A N 1
ATOM 882 C CA . ILE A 1 104 ? -1.855 5.257 20.979 1.00 76.75 104 ILE A CA 1
ATOM 883 C C . ILE A 1 104 ? -1.108 4.141 21.682 1.00 76.75 104 ILE A C 1
ATOM 885 O O . ILE A 1 104 ? -1.051 3.045 21.138 1.00 76.75 104 ILE A O 1
ATOM 889 N N . ASP A 1 105 ? -0.652 4.368 22.911 1.00 77.44 105 ASP A N 1
ATOM 890 C CA . ASP A 1 105 ? 0.029 3.346 23.702 1.00 77.44 105 ASP A CA 1
ATOM 891 C C . ASP A 1 105 ? -0.843 2.099 23.871 1.00 77.44 105 ASP A C 1
ATOM 893 O O . ASP A 1 105 ? -0.375 0.981 23.658 1.00 77.44 105 ASP A O 1
ATOM 897 N N . SER A 1 106 ? -2.138 2.286 24.149 1.00 81.31 106 SER A N 1
ATOM 898 C CA . SER A 1 106 ? -3.099 1.183 24.275 1.00 81.31 106 SER A CA 1
ATOM 899 C C . SER A 1 106 ? -3.281 0.422 22.957 1.00 81.31 106 SER A C 1
ATOM 901 O O . SER A 1 106 ? -3.287 -0.809 22.948 1.00 81.31 106 SER A O 1
ATOM 903 N N . MET A 1 107 ? -3.379 1.131 21.827 1.00 87.81 107 MET A N 1
ATOM 904 C CA . MET A 1 107 ? -3.460 0.491 20.511 1.00 87.81 107 MET A CA 1
ATOM 905 C C . MET A 1 107 ? -2.178 -0.277 20.176 1.00 87.81 107 MET A C 1
ATOM 907 O O . MET A 1 107 ? -2.247 -1.415 19.716 1.00 87.81 107 MET A O 1
ATOM 911 N N . MET A 1 108 ? -1.011 0.333 20.398 1.00 88.31 108 MET A N 1
ATOM 912 C CA . MET A 1 108 ? 0.285 -0.281 20.113 1.00 88.31 108 MET A CA 1
ATOM 913 C C . MET A 1 108 ? 0.521 -1.504 20.993 1.00 88.31 108 MET A C 1
ATOM 915 O O . MET A 1 108 ? 1.072 -2.491 20.519 1.00 88.31 108 MET A O 1
ATOM 919 N N . TYR A 1 109 ? 0.058 -1.473 22.243 1.00 87.12 109 TYR A N 1
ATOM 920 C CA . TYR A 1 109 ? 0.095 -2.627 23.133 1.00 87.12 109 TYR A CA 1
ATOM 921 C C . TYR A 1 109 ? -0.707 -3.807 22.578 1.00 87.12 109 TYR A C 1
ATOM 923 O O . TYR A 1 109 ? -0.216 -4.926 22.577 1.00 87.12 109 TYR A O 1
ATOM 931 N N . ILE A 1 110 ? -1.905 -3.563 22.041 1.00 89.12 110 ILE A N 1
ATOM 932 C CA . ILE A 1 110 ? -2.734 -4.621 21.439 1.00 89.12 110 ILE A CA 1
ATOM 933 C C . ILE A 1 110 ? -2.200 -5.092 20.081 1.00 89.12 110 ILE A C 1
ATOM 935 O O . ILE A 1 110 ? -2.421 -6.234 19.670 1.00 89.12 110 ILE A O 1
ATOM 939 N N . LEU A 1 111 ? -1.545 -4.205 19.331 1.00 91.81 111 LEU A N 1
ATOM 940 C CA . LEU A 1 111 ? -0.881 -4.576 18.083 1.00 91.81 111 LEU A CA 1
ATOM 941 C C . LEU A 1 111 ? 0.398 -5.376 18.330 1.00 91.81 111 LEU A C 1
ATOM 943 O O . LEU A 1 111 ? 0.803 -6.124 17.441 1.00 91.81 111 LEU A O 1
ATOM 947 N N . ASP A 1 112 ? 1.003 -5.246 19.508 1.00 89.69 112 ASP A N 1
ATOM 948 C CA . ASP A 1 112 ? 2.098 -6.099 19.940 1.00 89.69 112 ASP A CA 1
ATOM 949 C C . ASP A 1 112 ? 1.578 -7.495 20.273 1.00 89.69 112 ASP A C 1
ATOM 951 O O . ASP A 1 112 ? 0.571 -7.678 20.955 1.00 89.69 112 ASP A O 1
ATOM 955 N N . SER A 1 113 ? 2.210 -8.503 19.686 1.00 69.31 113 SER A N 1
ATOM 956 C CA . SER A 1 113 ? 1.667 -9.853 19.679 1.00 69.31 113 SER A CA 1
ATOM 957 C C . SER A 1 113 ? 1.968 -10.577 20.981 1.00 69.31 113 SER A C 1
ATOM 959 O O . SER A 1 113 ? 3.012 -11.218 21.121 1.00 69.31 113 SER A O 1
ATOM 961 N N . ASP A 1 114 ? 1.014 -10.549 21.901 1.00 75.69 114 ASP A N 1
ATOM 962 C CA . ASP A 1 114 ? 0.869 -11.608 22.890 1.00 75.69 114 ASP A CA 1
ATOM 963 C C . ASP A 1 114 ? -0.037 -12.741 22.360 1.00 75.69 114 ASP A C 1
ATOM 965 O O . ASP A 1 114 ? -0.685 -12.630 21.313 1.00 75.69 114 ASP A O 1
ATOM 969 N N . ASP A 1 115 ? -0.071 -13.874 23.066 1.00 79.00 115 ASP A N 1
ATOM 970 C CA . ASP A 1 115 ? -0.887 -15.036 22.679 1.00 79.00 115 ASP A CA 1
ATOM 971 C C . ASP A 1 115 ? -2.397 -14.728 22.648 1.00 79.00 115 ASP A C 1
ATOM 973 O O . ASP A 1 115 ? -3.161 -15.442 21.993 1.00 79.00 115 ASP A O 1
ATOM 977 N N . TYR A 1 116 ? -2.844 -13.673 23.337 1.00 84.25 116 TYR A N 1
ATOM 978 C CA . TYR A 1 116 ? -4.253 -13.303 23.415 1.00 84.25 116 TYR A CA 1
ATOM 979 C C . TYR A 1 116 ? -4.725 -12.643 22.108 1.00 84.25 116 TYR A C 1
ATOM 981 O O . TYR A 1 116 ? -5.723 -13.076 21.516 1.00 84.25 116 TYR A O 1
ATOM 989 N N . TYR A 1 117 ? -3.976 -11.662 21.594 1.00 88.62 117 TYR A N 1
ATOM 990 C CA . TYR A 1 117 ? -4.370 -10.902 20.401 1.00 88.62 117 TYR A CA 1
ATOM 991 C C . TYR A 1 117 ? -3.982 -11.542 19.063 1.00 88.62 117 TYR A C 1
ATOM 993 O O . TYR A 1 117 ? -4.496 -11.122 18.025 1.00 88.62 117 TYR A O 1
ATOM 1001 N N . GLN A 1 118 ? -3.197 -12.625 19.042 1.00 86.44 118 GLN A N 1
ATOM 1002 C CA . GLN A 1 118 ? -2.905 -13.356 17.795 1.00 86.44 118 GLN A CA 1
ATOM 1003 C C . GLN A 1 118 ? -4.176 -13.773 17.033 1.00 86.44 118 GLN A C 1
ATOM 1005 O O . GLN A 1 118 ? -4.238 -13.681 15.805 1.00 86.44 118 GLN A O 1
ATOM 1010 N N . SER A 1 119 ? -5.223 -14.193 17.754 1.00 90.50 119 SER A N 1
ATOM 1011 C CA . SER A 1 119 ? -6.507 -14.559 17.140 1.00 90.50 119 SER A CA 1
ATOM 1012 C C . SER A 1 119 ? -7.240 -13.364 16.515 1.00 90.50 119 SER A C 1
ATOM 1014 O O . SER A 1 119 ? -7.937 -13.527 15.512 1.00 90.50 119 SER A O 1
ATOM 1016 N N . TYR A 1 120 ? -7.040 -12.160 17.059 1.00 93.88 120 TYR A N 1
ATOM 1017 C CA . TYR A 1 120 ? -7.568 -10.908 16.524 1.00 93.88 120 TYR A CA 1
ATOM 1018 C C . TYR A 1 120 ? -6.803 -10.510 15.259 1.00 93.88 120 TYR A C 1
ATOM 1020 O O . TYR A 1 120 ? -7.416 -10.237 14.223 1.00 93.88 120 TYR A O 1
ATOM 1028 N N . HIS A 1 121 ? -5.467 -10.544 15.308 1.00 92.94 121 HIS A N 1
ATOM 1029 C CA . HIS A 1 121 ? -4.602 -10.212 14.172 1.00 92.94 121 HIS A CA 1
ATOM 1030 C C . HIS A 1 121 ? -4.834 -11.147 12.976 1.00 92.94 121 HIS A C 1
ATOM 1032 O O . HIS A 1 121 ? -4.845 -10.702 11.830 1.00 92.94 121 HIS A O 1
ATOM 1038 N N . ALA A 1 122 ? -5.100 -12.433 13.224 1.00 90.75 122 ALA A N 1
ATOM 1039 C CA . ALA A 1 122 ? -5.383 -13.424 12.183 1.00 90.75 122 ALA A CA 1
ATOM 1040 C C . ALA A 1 122 ? -6.701 -13.184 11.414 1.00 90.75 122 ALA A C 1
ATOM 1042 O O . ALA A 1 122 ? -6.967 -13.862 10.420 1.00 90.75 122 ALA A O 1
ATOM 1043 N N . THR A 1 123 ? -7.546 -12.239 11.847 1.00 93.75 123 THR A N 1
ATOM 1044 C CA . THR A 1 123 ? -8.802 -11.913 11.147 1.00 93.75 123 THR A CA 1
ATOM 1045 C C . THR A 1 123 ? -8.630 -10.987 9.947 1.00 93.75 123 THR A C 1
ATOM 1047 O O . THR A 1 123 ? -9.547 -10.862 9.123 1.00 93.75 123 THR A O 1
ATOM 1050 N N . PHE A 1 124 ? -7.471 -10.343 9.833 1.00 94.69 124 PHE A N 1
ATOM 1051 C CA . PHE A 1 124 ? -7.136 -9.501 8.698 1.00 94.69 124 PHE A CA 1
ATOM 1052 C C . PHE A 1 124 ? -6.630 -10.348 7.534 1.00 94.69 124 PHE A C 1
ATOM 1054 O O . PHE A 1 124 ? -5.897 -11.321 7.706 1.00 94.69 124 PHE A O 1
ATOM 1061 N N . ASN A 1 125 ? -7.037 -9.974 6.321 1.00 87.62 125 ASN A N 1
ATOM 1062 C CA . ASN A 1 125 ? -6.412 -10.532 5.128 1.00 87.62 125 ASN A CA 1
ATOM 1063 C C . ASN A 1 125 ? -5.007 -9.934 4.937 1.00 87.62 125 ASN A C 1
ATOM 1065 O O . ASN A 1 125 ? -4.648 -8.949 5.572 1.00 87.62 125 ASN A O 1
ATOM 1069 N N . GLU A 1 126 ? -4.228 -10.496 4.017 1.00 81.25 126 GLU A N 1
ATOM 1070 C CA . GLU A 1 126 ? -2.842 -10.075 3.791 1.00 81.25 126 GLU A CA 1
ATOM 1071 C C . GLU A 1 126 ? -2.688 -8.577 3.458 1.00 81.25 126 GLU A C 1
ATOM 1073 O O . GLU A 1 126 ? -1.762 -7.931 3.943 1.00 81.25 126 GLU A O 1
ATOM 1078 N N . LEU A 1 127 ? -3.610 -8.000 2.677 1.00 80.69 127 LEU A N 1
ATOM 1079 C CA . LEU A 1 127 ? -3.576 -6.577 2.316 1.00 80.69 127 LEU A CA 1
ATOM 1080 C C . LEU A 1 127 ? -3.898 -5.683 3.523 1.00 80.69 127 LEU A C 1
ATOM 1082 O O . LEU A 1 127 ? -3.218 -4.688 3.757 1.00 80.69 127 LEU A O 1
ATOM 1086 N N . GLN A 1 128 ? -4.881 -6.078 4.335 1.00 92.38 128 GLN A N 1
ATOM 1087 C CA . GLN A 1 128 ? -5.231 -5.405 5.588 1.00 92.38 128 GLN A CA 1
ATOM 1088 C C . GLN A 1 128 ? -4.067 -5.456 6.584 1.00 92.38 128 GLN A C 1
ATOM 1090 O O . GLN A 1 128 ? -3.696 -4.425 7.143 1.00 92.38 128 GLN A O 1
ATOM 1095 N N . SER A 1 129 ? -3.448 -6.627 6.753 1.00 92.69 129 SER A N 1
ATOM 1096 C CA . SER A 1 129 ? -2.278 -6.807 7.615 1.00 92.69 129 SER A CA 1
ATOM 1097 C C . SER A 1 129 ? -1.088 -5.973 7.162 1.00 92.69 129 SER A C 1
ATOM 1099 O O . SER A 1 129 ? -0.375 -5.415 7.992 1.00 92.69 129 SER A O 1
ATOM 1101 N N . ARG A 1 130 ? -0.903 -5.810 5.849 1.00 84.50 130 ARG A N 1
ATOM 1102 C CA . ARG A 1 130 ? 0.124 -4.916 5.316 1.00 84.50 130 ARG A CA 1
ATOM 1103 C C . ARG A 1 130 ? -0.146 -3.461 5.656 1.00 84.50 130 ARG A C 1
ATOM 1105 O O . ARG A 1 130 ? 0.768 -2.790 6.113 1.00 84.50 130 ARG A O 1
ATOM 1112 N N . CYS A 1 131 ? -1.371 -2.970 5.485 1.00 90.94 131 CYS A N 1
ATOM 1113 C CA . CYS A 1 131 ? -1.703 -1.602 5.888 1.00 90.94 131 CYS A CA 1
ATOM 1114 C C . CYS A 1 131 ? -1.400 -1.350 7.374 1.00 90.94 131 CYS A C 1
ATOM 1116 O O . CYS A 1 131 ? -0.918 -0.273 7.712 1.00 90.94 131 CYS A O 1
ATOM 1118 N N . ILE A 1 132 ? -1.629 -2.343 8.241 1.00 94.75 132 ILE A N 1
ATOM 1119 C CA . ILE A 1 132 ? -1.288 -2.268 9.670 1.00 94.75 132 ILE A CA 1
ATOM 1120 C C . ILE A 1 132 ? 0.232 -2.212 9.863 1.00 94.75 132 ILE A C 1
ATOM 1122 O O . ILE A 1 132 ? 0.732 -1.333 10.560 1.00 94.75 132 ILE A O 1
ATOM 1126 N N . ALA A 1 133 ? 0.983 -3.090 9.197 1.00 89.88 133 ALA A N 1
ATOM 1127 C CA . ALA A 1 133 ? 2.442 -3.097 9.266 1.00 89.88 133 ALA A CA 1
ATOM 1128 C C . ALA A 1 133 ? 3.059 -1.773 8.776 1.00 89.88 133 ALA A C 1
ATOM 1130 O O . ALA A 1 133 ? 3.962 -1.214 9.393 1.00 89.88 133 ALA A O 1
ATOM 1131 N N . MET A 1 134 ? 2.515 -1.229 7.689 1.00 86.19 134 MET A N 1
ATOM 1132 C CA . MET A 1 134 ? 2.910 0.058 7.124 1.00 86.19 134 MET A CA 1
ATOM 1133 C C . MET A 1 134 ? 2.566 1.230 8.034 1.00 86.19 134 MET A C 1
ATOM 1135 O O . MET A 1 134 ? 3.345 2.173 8.140 1.00 86.19 134 MET A O 1
ATOM 1139 N N . PHE A 1 135 ? 1.412 1.168 8.698 1.00 91.88 135 PHE A N 1
ATOM 1140 C CA . PHE A 1 135 ? 1.034 2.120 9.731 1.00 91.88 135 PHE A CA 1
ATOM 1141 C C . PHE A 1 135 ? 2.033 2.116 10.887 1.00 91.88 135 PHE A C 1
ATOM 1143 O O . PHE A 1 135 ? 2.503 3.186 11.263 1.00 91.88 135 PHE A O 1
ATOM 1150 N N . LEU A 1 136 ? 2.400 0.941 11.403 1.00 89.81 136 LEU A N 1
ATOM 1151 C CA . LEU A 1 136 ? 3.376 0.818 12.486 1.00 89.81 136 LEU A CA 1
ATOM 1152 C C . LEU A 1 136 ? 4.732 1.404 12.085 1.00 89.81 136 LEU A C 1
ATOM 1154 O O . LEU A 1 136 ? 5.275 2.234 12.808 1.00 89.81 136 LEU A O 1
ATOM 1158 N N . TRP A 1 137 ? 5.232 1.052 10.898 1.00 84.44 137 TRP A N 1
ATOM 1159 C CA . TRP A 1 137 ? 6.480 1.607 10.372 1.00 84.44 137 TRP A CA 1
ATOM 1160 C C . TRP A 1 137 ? 6.413 3.135 10.232 1.00 84.44 137 TRP A C 1
ATOM 1162 O O . TRP A 1 137 ? 7.281 3.852 10.726 1.00 84.44 137 TRP A O 1
ATOM 1172 N N . GLN A 1 138 ? 5.340 3.651 9.622 1.00 82.94 138 GLN A N 1
ATOM 1173 C CA . GLN A 1 138 ? 5.147 5.090 9.436 1.00 82.94 138 GLN A CA 1
ATOM 1174 C C . GLN A 1 138 ? 5.041 5.829 10.767 1.00 82.94 138 GLN A C 1
ATOM 1176 O O . GLN A 1 138 ? 5.513 6.958 10.895 1.00 82.94 138 GLN A O 1
ATOM 1181 N N . TYR A 1 139 ? 4.401 5.212 11.756 1.00 84.31 139 TYR A N 1
ATOM 1182 C CA . TYR A 1 139 ? 4.296 5.763 13.092 1.00 84.31 139 TYR A CA 1
ATOM 1183 C C . TYR A 1 139 ? 5.673 5.893 13.754 1.00 84.31 139 TYR A C 1
ATOM 1185 O O . TYR A 1 139 ? 5.960 6.942 14.335 1.00 84.31 139 TYR A O 1
ATOM 1193 N N . CYS A 1 140 ? 6.537 4.882 13.612 1.00 80.12 140 CYS A N 1
ATOM 1194 C CA . CYS A 1 140 ? 7.920 4.927 14.090 1.00 80.12 140 CYS A CA 1
ATOM 1195 C C . CYS A 1 140 ? 8.731 6.053 13.425 1.00 80.12 140 CYS A C 1
ATOM 1197 O O . CYS A 1 140 ? 9.412 6.811 14.115 1.00 80.12 140 CYS A O 1
ATOM 1199 N N . GLU A 1 141 ? 8.611 6.218 12.104 1.00 74.44 141 GLU A N 1
ATOM 1200 C CA . GLU A 1 141 ? 9.261 7.318 11.374 1.00 74.44 141 GLU A CA 1
ATOM 1201 C C . GLU A 1 141 ? 8.770 8.698 11.835 1.00 74.44 141 GLU A C 1
ATOM 1203 O O . GLU A 1 141 ? 9.553 9.630 12.018 1.00 74.44 141 GLU A O 1
ATOM 1208 N N . LEU A 1 142 ? 7.458 8.838 12.041 1.00 73.81 142 LEU A N 1
ATOM 1209 C CA . LEU A 1 142 ? 6.819 10.092 12.440 1.00 73.81 142 LEU A CA 1
ATOM 1210 C C . LEU A 1 142 ? 7.211 10.569 13.837 1.00 73.81 142 LEU A C 1
ATOM 1212 O O . LEU A 1 142 ? 7.278 11.778 14.058 1.00 73.81 142 LEU A O 1
ATOM 1216 N N . ASN A 1 143 ? 7.433 9.634 14.758 1.00 71.19 143 ASN A N 1
ATOM 1217 C CA . ASN A 1 143 ? 7.612 9.925 16.180 1.00 71.19 143 ASN A CA 1
ATOM 1218 C C . ASN A 1 143 ? 9.053 9.772 16.649 1.00 71.19 143 ASN A C 1
ATOM 1220 O O . ASN A 1 143 ? 9.274 9.766 17.850 1.00 71.19 143 ASN A O 1
ATOM 1224 N N . ASN A 1 144 ? 10.013 9.704 15.717 1.00 68.75 144 ASN A N 1
ATOM 1225 C CA . ASN A 1 144 ? 11.405 9.358 15.986 1.00 68.75 144 ASN A CA 1
ATOM 1226 C C . ASN A 1 144 ? 11.508 7.953 16.604 1.00 68.75 144 ASN A C 1
ATOM 1228 O O . ASN A 1 144 ? 11.021 7.691 17.695 1.00 68.75 144 ASN A O 1
ATOM 1232 N N . TRP A 1 145 ? 12.211 7.043 15.932 1.00 61.22 145 TRP A N 1
ATOM 1233 C CA . TRP A 1 145 ? 12.323 5.626 16.311 1.00 61.22 145 TRP A CA 1
ATOM 1234 C C . TRP A 1 145 ? 12.696 5.338 17.778 1.00 61.22 145 TRP A C 1
ATOM 1236 O O . TRP A 1 145 ? 12.539 4.210 18.241 1.00 61.22 145 TRP A O 1
ATOM 1246 N N . GLN A 1 146 ? 13.251 6.327 18.479 1.00 54.38 146 GLN A N 1
ATOM 1247 C CA . GLN A 1 146 ? 13.635 6.260 19.887 1.00 54.38 146 GLN A CA 1
ATOM 1248 C C . GLN A 1 146 ? 12.445 6.339 20.855 1.00 54.38 146 GLN A C 1
ATOM 1250 O O . GLN A 1 146 ? 12.568 5.834 21.964 1.00 54.38 146 GLN A O 1
ATOM 1255 N N . ASP A 1 147 ? 11.315 6.916 20.439 1.00 62.97 147 ASP A N 1
ATOM 1256 C CA . ASP A 1 147 ? 10.148 7.168 21.296 1.00 62.97 147 ASP A CA 1
ATOM 1257 C C . ASP A 1 147 ? 8.929 6.307 20.893 1.00 62.97 147 ASP A C 1
ATOM 1259 O O . ASP A 1 147 ? 7.795 6.580 21.276 1.00 62.97 147 ASP A O 1
ATOM 1263 N N . CYS A 1 148 ? 9.142 5.242 20.107 1.00 75.12 148 CYS A N 1
ATOM 1264 C CA . CYS A 1 148 ? 8.079 4.386 19.568 1.00 75.12 148 CYS A CA 1
ATOM 1265 C C . CYS A 1 148 ? 8.283 2.887 19.862 1.00 75.12 148 CYS A C 1
ATOM 1267 O O . CYS A 1 148 ? 7.881 2.041 19.056 1.00 75.12 148 CYS A O 1
ATOM 1269 N N . ASP A 1 149 ? 8.928 2.547 20.984 1.00 81.62 149 ASP A N 1
ATOM 1270 C CA . ASP A 1 149 ? 9.324 1.171 21.331 1.00 81.62 149 ASP A CA 1
ATOM 1271 C C . ASP A 1 149 ? 8.186 0.157 21.155 1.00 81.62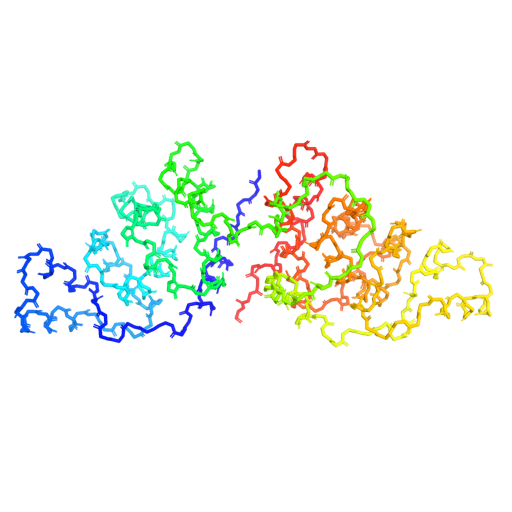 149 ASP A C 1
ATOM 1273 O O . ASP A 1 149 ? 8.390 -0.903 20.568 1.00 81.62 149 ASP A O 1
ATOM 1277 N N . GLN A 1 150 ? 6.967 0.500 21.577 1.00 84.81 150 GLN A N 1
ATOM 1278 C CA . GLN A 1 150 ? 5.824 -0.407 21.479 1.00 84.81 150 GLN A CA 1
ATOM 1279 C C . GLN A 1 150 ? 5.388 -0.665 20.028 1.00 84.81 150 GLN A C 1
ATOM 1281 O O . GLN A 1 150 ? 5.133 -1.806 19.652 1.00 84.81 150 GLN A O 1
ATOM 1286 N N . ALA A 1 151 ? 5.349 0.373 19.189 1.00 86.31 151 ALA A N 1
ATOM 1287 C CA . ALA A 1 151 ? 5.024 0.231 17.769 1.00 86.31 151 ALA A CA 1
ATOM 1288 C C . ALA A 1 151 ? 6.102 -0.571 17.024 1.00 86.31 151 ALA A C 1
ATOM 1290 O O . ALA A 1 151 ? 5.795 -1.397 16.165 1.00 86.31 151 ALA A O 1
ATOM 1291 N N . LYS A 1 152 ? 7.368 -0.364 17.400 1.00 83.06 152 LYS A N 1
ATOM 1292 C CA . LYS A 1 152 ? 8.505 -1.119 16.877 1.00 83.06 152 LYS A CA 1
ATOM 1293 C C . LYS A 1 152 ? 8.431 -2.591 17.280 1.00 83.06 152 LYS A C 1
ATOM 1295 O O . LYS A 1 152 ? 8.643 -3.451 16.431 1.00 83.06 152 LYS A O 1
ATOM 1300 N N . ASN A 1 153 ? 8.114 -2.879 18.542 1.00 86.44 153 ASN A N 1
ATOM 1301 C CA . ASN A 1 153 ? 7.927 -4.244 19.031 1.00 86.44 153 ASN A CA 1
ATOM 1302 C C . ASN A 1 153 ? 6.780 -4.926 18.295 1.00 86.44 153 ASN A C 1
ATOM 1304 O O . ASN A 1 153 ? 6.986 -6.000 17.744 1.00 86.44 153 ASN A O 1
ATOM 1308 N N . ALA A 1 154 ? 5.625 -4.264 18.175 1.00 90.19 154 ALA A N 1
ATOM 1309 C CA . ALA A 1 154 ? 4.510 -4.782 17.394 1.00 90.19 154 ALA A CA 1
ATOM 1310 C C . ALA A 1 154 ? 4.933 -5.123 15.963 1.00 90.19 154 ALA A C 1
ATOM 1312 O O . ALA A 1 154 ? 4.667 -6.225 15.472 1.00 90.19 154 ALA A O 1
ATOM 1313 N N . LEU A 1 155 ? 5.642 -4.197 15.310 1.00 86.38 155 LEU A N 1
ATOM 1314 C CA . LEU A 1 155 ? 6.137 -4.408 13.962 1.00 86.38 155 LEU A CA 1
ATOM 1315 C C . LEU A 1 155 ? 7.028 -5.652 13.880 1.00 86.38 155 LEU A C 1
ATOM 1317 O O . LEU A 1 155 ? 6.716 -6.552 13.114 1.00 86.38 155 LEU A O 1
ATOM 1321 N N . VAL A 1 156 ? 8.076 -5.733 14.697 1.00 83.50 156 VAL A N 1
ATOM 1322 C CA . VAL A 1 156 ? 9.068 -6.824 14.660 1.00 83.50 156 VAL A CA 1
ATOM 1323 C C . VAL A 1 156 ? 8.502 -8.170 15.128 1.00 83.50 156 VAL A C 1
ATOM 1325 O O . VAL A 1 156 ? 8.906 -9.216 14.633 1.00 83.50 156 VAL A O 1
ATOM 1328 N N . ASN A 1 157 ? 7.581 -8.180 16.089 1.00 85.75 157 ASN A N 1
ATOM 1329 C CA . ASN A 1 157 ? 7.083 -9.424 16.676 1.00 85.75 157 ASN A CA 1
ATOM 1330 C C . ASN A 1 157 ? 6.052 -10.122 15.780 1.00 85.75 157 ASN A C 1
ATOM 1332 O O . ASN A 1 157 ? 5.926 -11.350 15.817 1.00 85.75 157 ASN A O 1
ATOM 1336 N N . TYR A 1 158 ? 5.297 -9.357 14.983 1.00 87.44 158 TYR A N 1
ATOM 1337 C CA . TYR A 1 158 ? 4.215 -9.925 14.184 1.00 87.44 158 TYR A CA 1
ATOM 1338 C C . TYR A 1 158 ? 4.030 -9.306 12.806 1.00 87.44 158 TYR A C 1
ATOM 1340 O O . TYR A 1 158 ? 3.724 -10.050 11.875 1.00 87.44 158 TYR A O 1
ATOM 1348 N N . TRP A 1 159 ? 4.125 -7.988 12.647 1.00 89.56 159 TRP A N 1
ATOM 1349 C CA . TRP A 1 159 ? 3.618 -7.339 11.434 1.00 89.56 159 TRP A CA 1
ATOM 1350 C C . TRP A 1 159 ? 4.643 -7.216 10.295 1.00 89.56 159 TRP A C 1
ATOM 1352 O O . TRP A 1 159 ? 4.247 -7.102 9.135 1.00 89.56 159 TRP A O 1
ATOM 1362 N N . ASP A 1 160 ? 5.940 -7.288 10.581 1.00 82.56 160 ASP A N 1
ATOM 1363 C CA . ASP A 1 160 ? 7.028 -7.160 9.605 1.00 82.56 160 ASP A CA 1
ATOM 1364 C C . ASP A 1 160 ? 6.983 -8.233 8.507 1.00 82.56 160 ASP A C 1
ATOM 1366 O O . ASP A 1 160 ? 7.293 -7.939 7.355 1.00 82.56 160 ASP A O 1
ATOM 1370 N N . ARG A 1 161 ? 6.455 -9.425 8.806 1.00 81.88 161 ARG A N 1
ATOM 1371 C CA . ARG A 1 161 ? 6.203 -10.503 7.835 1.00 81.88 161 ARG A CA 1
ATOM 1372 C C . ARG A 1 161 ? 5.285 -10.094 6.678 1.00 81.88 161 ARG A C 1
ATOM 1374 O O . ARG A 1 161 ? 5.211 -10.785 5.668 1.00 81.88 161 ARG A O 1
ATOM 1381 N N . PHE A 1 162 ? 4.507 -9.023 6.854 1.00 81.94 162 PHE A N 1
ATOM 1382 C CA . PHE A 1 162 ? 3.638 -8.472 5.812 1.00 81.94 162 PHE A CA 1
ATOM 1383 C C . PHE A 1 162 ? 4.314 -7.337 5.024 1.00 81.94 162 PHE A C 1
ATOM 1385 O O . PHE A 1 162 ? 3.779 -6.918 3.991 1.00 81.94 162 PHE A O 1
ATOM 1392 N N . LEU A 1 163 ? 5.476 -6.864 5.496 1.00 72.62 163 LEU A N 1
ATOM 1393 C CA . LEU A 1 163 ? 6.387 -5.952 4.799 1.00 72.62 163 LEU A CA 1
ATOM 1394 C C . LEU A 1 163 ? 7.519 -6.690 4.084 1.00 72.62 163 LEU A C 1
ATOM 1396 O O . LEU A 1 163 ? 8.041 -6.161 3.109 1.00 72.62 163 LEU A O 1
ATOM 1400 N N . SER A 1 164 ? 7.926 -7.866 4.562 1.00 59.47 164 SER A N 1
ATOM 1401 C CA . SER A 1 164 ? 9.079 -8.579 4.022 1.00 59.47 164 SER A CA 1
ATOM 1402 C C . SER A 1 164 ? 8.825 -9.111 2.611 1.00 59.47 164 SER A C 1
ATOM 1404 O O . SER A 1 164 ? 7.700 -9.419 2.203 1.00 59.47 164 SER A O 1
ATOM 1406 N N . TRP A 1 165 ? 9.919 -9.237 1.862 1.00 52.09 165 TRP A N 1
ATOM 1407 C CA . TRP A 1 165 ? 9.969 -10.090 0.684 1.00 52.09 165 TRP A CA 1
ATOM 1408 C C . TRP A 1 165 ? 9.747 -11.538 1.121 1.00 52.09 165 TRP A C 1
ATOM 1410 O O . TRP A 1 165 ? 9.827 -11.856 2.310 1.00 52.09 165 TRP A O 1
ATOM 1420 N N . CYS A 1 166 ? 9.396 -12.423 0.194 1.00 42.09 166 CYS A N 1
ATOM 1421 C CA . CYS A 1 166 ? 9.334 -13.846 0.504 1.00 42.09 166 CYS A CA 1
ATOM 1422 C C . CYS A 1 166 ? 10.750 -14.381 0.777 1.00 42.09 166 CYS A C 1
ATOM 1424 O O . CYS A 1 166 ? 11.323 -15.056 -0.072 1.00 42.09 166 CYS A O 1
ATOM 1426 N N . ASP A 1 167 ? 11.304 -14.110 1.958 1.00 42.44 167 ASP A N 1
ATOM 1427 C CA . ASP A 1 167 ? 12.523 -14.745 2.440 1.00 42.44 167 ASP A CA 1
ATOM 1428 C C . ASP A 1 167 ? 12.174 -16.179 2.839 1.00 42.44 167 ASP A C 1
ATOM 1430 O O . ASP A 1 167 ? 11.854 -16.500 3.984 1.00 42.44 167 ASP A O 1
ATOM 1434 N N . ASN A 1 168 ? 12.234 -17.081 1.863 1.00 41.81 168 ASN A N 1
ATOM 1435 C CA . ASN A 1 168 ? 12.355 -18.510 2.123 1.00 41.81 168 ASN A CA 1
ATOM 1436 C C . ASN A 1 168 ? 13.796 -18.824 2.571 1.00 41.81 168 ASN A C 1
ATOM 1438 O O . ASN A 1 168 ? 14.490 -19.618 1.940 1.00 41.81 168 ASN A O 1
ATOM 1442 N N . GLU A 1 169 ? 14.263 -18.233 3.673 1.00 41.38 169 GLU A N 1
ATOM 1443 C CA . GLU A 1 169 ? 15.546 -18.609 4.290 1.00 41.38 169 GLU A CA 1
ATOM 1444 C C . GLU A 1 169 ? 15.456 -19.886 5.146 1.00 41.38 169 GLU A C 1
ATOM 1446 O O . GLU A 1 169 ? 16.430 -20.283 5.782 1.00 41.38 169 GLU A O 1
ATOM 1451 N N . THR A 1 170 ? 14.327 -20.603 5.147 1.00 40.72 170 THR A N 1
ATOM 1452 C CA . THR A 1 170 ? 14.204 -21.841 5.938 1.00 40.72 170 THR A CA 1
ATOM 1453 C C . THR A 1 170 ? 14.580 -23.141 5.227 1.00 40.72 170 THR A C 1
ATOM 1455 O O . THR A 1 170 ? 14.520 -24.168 5.890 1.00 40.72 170 THR A O 1
ATOM 1458 N N . ASP A 1 171 ? 15.071 -23.142 3.976 1.00 38.47 171 ASP A N 1
ATOM 1459 C CA . ASP A 1 171 ? 15.473 -24.412 3.325 1.00 38.47 171 ASP A CA 1
ATOM 1460 C C . ASP A 1 171 ? 16.798 -24.432 2.537 1.00 38.47 171 ASP A C 1
ATOM 1462 O O . ASP A 1 171 ? 17.162 -25.478 1.999 1.00 38.47 171 ASP A O 1
ATOM 1466 N N . PHE A 1 172 ? 17.607 -23.366 2.516 1.00 36.22 172 PHE A N 1
ATOM 1467 C CA . PHE A 1 172 ? 18.940 -23.439 1.888 1.00 36.22 172 PHE A CA 1
ATOM 1468 C C . PHE A 1 172 ? 20.049 -23.834 2.877 1.00 36.22 172 PHE A C 1
ATOM 1470 O O . PHE A 1 172 ? 21.072 -23.167 3.020 1.00 36.22 172 PHE A O 1
ATOM 1477 N N . GLN A 1 173 ? 19.870 -24.980 3.543 1.00 33.56 173 GLN A N 1
ATOM 1478 C CA . GLN A 1 173 ? 20.998 -25.727 4.102 1.00 33.56 173 GLN A CA 1
ATOM 1479 C C . GLN A 1 173 ? 21.557 -26.702 3.062 1.00 33.56 173 GLN A C 1
ATOM 1481 O O . GLN A 1 173 ? 21.179 -27.867 3.007 1.00 33.56 173 GLN A O 1
ATOM 1486 N N . GLY A 1 174 ? 22.563 -26.226 2.331 1.00 33.91 174 GLY A N 1
ATOM 1487 C CA . GLY A 1 174 ? 23.682 -27.056 1.899 1.00 33.91 174 GLY A CA 1
ATOM 1488 C C . GLY A 1 174 ? 23.513 -27.819 0.587 1.00 33.91 174 GLY A C 1
ATOM 1489 O O . GLY A 1 174 ? 22.541 -28.526 0.345 1.00 33.91 174 GLY A O 1
ATOM 1490 N N . ASP A 1 175 ? 24.566 -27.726 -0.220 1.00 43.75 175 ASP A N 1
ATOM 1491 C CA . ASP A 1 175 ? 24.906 -28.634 -1.308 1.00 43.75 175 ASP A CA 1
ATOM 1492 C C . ASP A 1 175 ? 24.459 -30.083 -1.052 1.00 43.75 175 ASP A C 1
ATOM 1494 O O . ASP A 1 175 ? 25.104 -30.795 -0.279 1.00 43.75 175 ASP A O 1
ATOM 1498 N N . LYS A 1 176 ? 23.433 -30.554 -1.773 1.00 34.44 176 LYS A N 1
ATOM 1499 C CA . LYS A 1 176 ? 23.335 -31.948 -2.230 1.00 34.44 176 LYS A CA 1
ATOM 1500 C C . LYS A 1 176 ? 22.652 -32.028 -3.592 1.00 34.44 176 LYS A C 1
ATOM 1502 O O . LYS A 1 176 ? 21.477 -31.728 -3.741 1.00 34.44 176 LYS A O 1
ATOM 1507 N N . GLU A 1 177 ? 23.475 -32.421 -4.559 1.00 38.03 177 GLU A N 1
ATOM 1508 C CA . GLU A 1 177 ? 23.202 -33.277 -5.715 1.00 38.03 177 GLU A CA 1
ATOM 1509 C C . GLU A 1 177 ? 21.740 -33.486 -6.145 1.00 38.03 177 GLU A C 1
ATOM 1511 O O . GLU A 1 177 ? 20.913 -34.011 -5.406 1.00 38.03 177 GLU A O 1
ATOM 1516 N N . TYR A 1 178 ? 21.509 -33.194 -7.431 1.00 44.72 178 TYR A N 1
ATOM 1517 C CA . TYR A 1 178 ? 20.468 -33.752 -8.297 1.00 44.72 178 TYR A CA 1
ATOM 1518 C C . TYR A 1 178 ? 19.822 -35.046 -7.766 1.00 44.72 178 TYR A C 1
ATOM 1520 O O . TYR A 1 178 ? 20.434 -36.115 -7.783 1.00 44.72 178 TYR A O 1
ATOM 1528 N N . GLY A 1 179 ? 18.545 -34.952 -7.396 1.00 31.45 179 GLY A N 1
ATOM 1529 C CA . GLY A 1 179 ? 17.694 -36.085 -7.055 1.00 31.45 179 GLY A CA 1
ATOM 1530 C C . GLY A 1 179 ? 16.245 -35.803 -7.439 1.00 31.45 179 GLY A C 1
ATOM 1531 O O . GLY A 1 179 ? 15.602 -34.933 -6.867 1.00 31.45 179 GLY A O 1
ATOM 1532 N N . ASP A 1 180 ? 15.776 -36.539 -8.441 1.00 39.91 180 ASP A N 1
ATOM 1533 C CA . ASP A 1 180 ? 14.397 -36.646 -8.916 1.00 39.91 180 ASP A CA 1
ATOM 1534 C C . ASP A 1 180 ? 13.401 -36.936 -7.774 1.00 39.91 180 ASP A C 1
ATOM 1536 O O . ASP A 1 180 ? 13.667 -37.786 -6.920 1.00 39.91 180 ASP A O 1
ATOM 1540 N N . GLY A 1 181 ? 12.236 -36.280 -7.802 1.00 32.81 181 GLY A N 1
ATOM 1541 C CA . GLY A 1 181 ? 11.053 -36.742 -7.075 1.00 32.81 181 GLY A CA 1
ATOM 1542 C C . GLY A 1 181 ? 10.287 -35.694 -6.266 1.00 32.81 181 GLY A C 1
ATOM 1543 O O . GLY A 1 181 ? 10.585 -35.452 -5.104 1.00 32.81 181 GLY A O 1
ATOM 1544 N N . ASP A 1 182 ? 9.174 -35.243 -6.851 1.00 32.59 182 ASP A N 1
ATOM 1545 C CA . ASP A 1 182 ? 7.946 -34.812 -6.158 1.00 32.59 182 ASP A CA 1
ATOM 1546 C C . ASP A 1 182 ? 7.906 -33.367 -5.606 1.00 32.59 182 ASP A C 1
ATOM 1548 O O . ASP A 1 182 ? 7.717 -33.122 -4.416 1.00 32.59 182 ASP A O 1
ATOM 1552 N N . THR A 1 183 ? 7.945 -32.379 -6.510 1.00 30.89 183 THR A N 1
ATOM 1553 C CA . THR A 1 183 ? 7.479 -31.004 -6.246 1.00 30.89 183 THR A CA 1
ATOM 1554 C C . THR A 1 183 ? 5.949 -30.959 -6.141 1.00 30.89 183 THR A C 1
ATOM 1556 O O . THR A 1 183 ? 5.229 -30.452 -7.005 1.00 30.89 183 THR A O 1
ATOM 1559 N N . LYS A 1 184 ? 5.402 -31.501 -5.051 1.00 30.44 184 LYS A N 1
ATOM 1560 C CA . LYS A 1 184 ? 3.988 -31.317 -4.706 1.00 30.44 184 LYS A CA 1
ATOM 1561 C C . LYS A 1 184 ? 3.744 -29.896 -4.210 1.00 30.44 184 LYS A C 1
ATOM 1563 O O . LYS A 1 184 ? 3.854 -29.619 -3.026 1.00 30.44 184 LYS A O 1
ATOM 1568 N N . ASN A 1 185 ? 3.362 -29.030 -5.150 1.00 30.58 185 ASN A N 1
ATOM 1569 C CA . ASN A 1 185 ? 2.390 -27.938 -5.012 1.00 30.58 185 ASN A CA 1
ATOM 1570 C C . ASN A 1 185 ? 2.171 -27.392 -3.586 1.00 30.58 185 ASN A C 1
ATOM 1572 O O . ASN A 1 185 ? 1.069 -27.487 -3.038 1.00 30.58 185 ASN A O 1
ATOM 1576 N N . HIS A 1 186 ? 3.164 -26.702 -3.034 1.00 27.30 186 HIS A N 1
ATOM 1577 C CA . HIS A 1 186 ? 2.851 -25.571 -2.174 1.00 27.30 186 HIS A CA 1
ATOM 1578 C C . HIS A 1 186 ? 2.471 -24.411 -3.097 1.00 27.30 186 HIS A C 1
ATOM 1580 O O . HIS A 1 186 ? 3.316 -23.803 -3.748 1.00 27.30 186 HIS A O 1
ATOM 1586 N N . LYS A 1 187 ? 1.163 -24.149 -3.221 1.00 28.27 187 LYS A N 1
ATOM 1587 C CA . LYS A 1 187 ? 0.652 -22.878 -3.751 1.00 28.27 187 LYS A CA 1
ATOM 1588 C C . LYS A 1 187 ? 1.067 -21.784 -2.767 1.00 28.27 187 LYS A C 1
ATOM 1590 O O . LYS A 1 187 ? 0.296 -21.438 -1.876 1.00 28.27 187 LYS A O 1
ATOM 1595 N N . PHE A 1 188 ? 2.295 -21.300 -2.884 1.00 34.09 188 PHE A N 1
ATOM 1596 C CA . PHE A 1 188 ? 2.702 -20.080 -2.207 1.00 34.09 188 PHE A CA 1
ATOM 1597 C C . PHE A 1 188 ? 1.858 -18.936 -2.767 1.00 34.09 188 PHE A C 1
ATOM 1599 O O . PHE A 1 188 ? 1.588 -18.887 -3.972 1.00 34.09 188 PHE A O 1
ATOM 1606 N N . ALA A 1 189 ? 1.354 -18.078 -1.882 1.00 38.66 189 ALA A N 1
ATOM 1607 C CA . ALA A 1 189 ? 0.696 -16.857 -2.307 1.00 38.66 189 ALA A CA 1
ATOM 1608 C C . ALA A 1 189 ? 1.715 -16.055 -3.123 1.00 38.66 189 ALA A C 1
ATOM 1610 O O . ALA A 1 189 ? 2.822 -15.809 -2.654 1.00 38.66 189 ALA A O 1
ATOM 1611 N N . GLU A 1 190 ? 1.367 -15.721 -4.364 1.00 51.78 190 GLU A N 1
ATOM 1612 C CA . GLU A 1 190 ? 2.132 -14.769 -5.163 1.00 51.78 190 GLU A CA 1
ATOM 1613 C C . GLU A 1 190 ? 2.267 -13.480 -4.333 1.00 51.78 190 GLU A C 1
ATOM 1615 O O . GLU A 1 190 ? 1.217 -12.961 -3.928 1.00 51.78 190 GLU A O 1
ATOM 1620 N N . PRO A 1 191 ? 3.494 -12.984 -4.037 1.00 70.88 191 PRO A N 1
ATOM 1621 C CA . PRO A 1 191 ? 3.676 -11.733 -3.318 1.00 70.88 191 PRO A CA 1
ATOM 1622 C C . PRO A 1 191 ? 2.717 -10.682 -3.861 1.00 70.88 191 PRO A C 1
ATOM 1624 O O . PRO A 1 191 ? 2.617 -10.491 -5.071 1.00 70.88 191 PRO A O 1
ATOM 1627 N N . TRP A 1 192 ? 1.982 -10.006 -2.987 1.00 70.88 192 TRP A N 1
ATOM 1628 C CA . TRP A 1 192 ? 0.978 -9.016 -3.385 1.00 70.88 192 TRP A CA 1
ATOM 1629 C C . TRP A 1 192 ? 1.457 -8.044 -4.475 1.00 70.88 192 TRP A C 1
ATOM 1631 O O . TRP A 1 192 ? 0.685 -7.685 -5.357 1.00 70.88 192 TRP A O 1
ATOM 1641 N N . LEU A 1 193 ? 2.729 -7.635 -4.424 1.00 82.38 193 LEU A N 1
ATOM 1642 C CA . LEU A 1 193 ? 3.307 -6.696 -5.364 1.00 82.38 193 LEU A CA 1
ATOM 1643 C C . LEU A 1 193 ? 3.431 -7.342 -6.743 1.00 82.38 193 LEU A C 1
ATOM 1645 O O . LEU A 1 193 ? 3.129 -6.685 -7.729 1.00 82.38 193 LEU A O 1
ATOM 1649 N N . LEU A 1 194 ? 3.756 -8.638 -6.826 1.00 87.19 194 LEU A N 1
ATOM 1650 C CA . LEU A 1 194 ? 3.666 -9.396 -8.076 1.00 87.19 194 LEU A CA 1
ATOM 1651 C C . LEU A 1 194 ? 2.230 -9.425 -8.600 1.00 87.19 194 LEU A C 1
ATOM 1653 O O . LEU A 1 194 ? 2.020 -9.185 -9.785 1.00 87.19 194 LEU A O 1
ATOM 1657 N N . LYS A 1 195 ? 1.229 -9.612 -7.731 1.00 83.31 195 LYS A N 1
ATOM 1658 C CA . LYS A 1 195 ? -0.185 -9.548 -8.134 1.00 83.31 195 LYS A CA 1
ATOM 1659 C C . LYS A 1 195 ? -0.581 -8.154 -8.640 1.00 83.31 195 LYS A C 1
ATOM 1661 O O . LYS A 1 195 ? -1.305 -8.053 -9.632 1.00 83.31 195 LYS A O 1
ATOM 1666 N N . GLU A 1 196 ? -0.103 -7.086 -8.005 1.00 83.75 196 GLU A N 1
ATOM 1667 C CA . GLU A 1 196 ? -0.331 -5.703 -8.442 1.00 83.75 196 GLU A CA 1
ATOM 1668 C C . GLU A 1 196 ? 0.382 -5.405 -9.770 1.00 83.75 196 GLU A C 1
ATOM 1670 O O . GLU A 1 196 ? -0.245 -4.869 -10.686 1.00 83.75 196 GLU A O 1
ATOM 1675 N N . ILE A 1 197 ? 1.640 -5.836 -9.934 1.00 92.81 197 ILE A N 1
ATOM 1676 C CA . ILE A 1 197 ? 2.384 -5.788 -11.206 1.00 92.81 197 ILE A CA 1
ATOM 1677 C C . ILE A 1 197 ? 1.601 -6.540 -12.274 1.00 92.81 197 ILE A C 1
ATOM 1679 O O . ILE A 1 197 ? 1.318 -6.000 -13.347 1.00 92.81 197 ILE A O 1
ATOM 1683 N N . ARG A 1 198 ? 1.155 -7.757 -11.966 1.00 93.44 198 ARG A N 1
ATOM 1684 C CA . ARG A 1 198 ? 0.383 -8.583 -12.884 1.00 93.44 198 ARG A CA 1
ATOM 1685 C C . ARG A 1 198 ? -0.906 -7.900 -13.305 1.00 93.44 198 ARG A C 1
ATOM 1687 O O . ARG A 1 198 ? -1.214 -7.884 -14.491 1.00 93.44 198 ARG A O 1
ATOM 1694 N N . ALA A 1 199 ? -1.634 -7.303 -12.367 1.00 88.06 199 ALA A N 1
ATOM 1695 C CA . ALA A 1 199 ? -2.884 -6.609 -12.640 1.00 88.06 199 ALA A CA 1
ATOM 1696 C C . ALA A 1 199 ? -2.696 -5.259 -13.354 1.00 88.06 199 ALA A C 1
ATOM 1698 O O . ALA A 1 199 ? -3.627 -4.797 -14.017 1.00 88.06 199 ALA A O 1
ATOM 1699 N N . ALA A 1 200 ? -1.560 -4.580 -13.184 1.00 94.00 200 ALA A N 1
ATOM 1700 C CA . ALA A 1 200 ? -1.253 -3.313 -13.852 1.00 94.00 200 ALA A CA 1
ATOM 1701 C C . ALA A 1 200 ? -0.719 -3.512 -15.281 1.00 94.00 200 ALA A C 1
ATOM 1703 O O . ALA A 1 200 ? -0.944 -2.675 -16.155 1.00 94.00 200 ALA A O 1
ATOM 1704 N N . PHE A 1 201 ? -0.054 -4.639 -15.540 1.00 97.31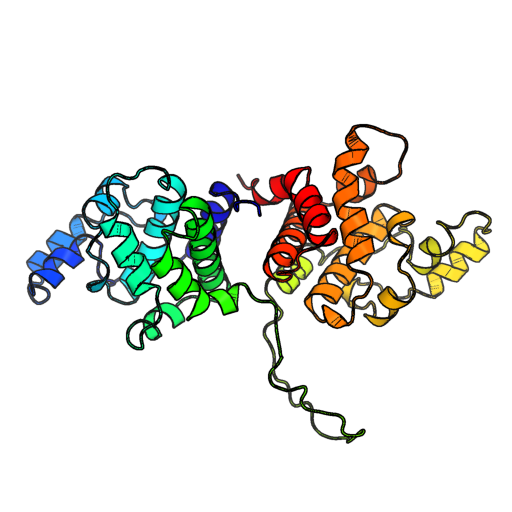 201 PHE A N 1
ATOM 1705 C CA . PHE A 1 201 ? 0.579 -4.936 -16.824 1.00 97.31 201 PHE A CA 1
ATOM 1706 C C . PHE A 1 201 ? -0.076 -6.113 -17.583 1.00 97.31 201 PHE A C 1
ATOM 1708 O O . PHE A 1 201 ? 0.476 -6.577 -18.578 1.00 97.31 201 PHE A O 1
ATOM 1715 N N . ASP A 1 202 ? -1.260 -6.598 -17.181 1.00 96.38 202 ASP A N 1
ATOM 1716 C CA . ASP A 1 202 ? -1.930 -7.793 -17.748 1.00 96.38 202 ASP A CA 1
ATOM 1717 C C . ASP A 1 202 ? -2.101 -7.762 -19.284 1.00 96.38 202 ASP A C 1
ATOM 1719 O O . ASP A 1 202 ? -1.945 -8.765 -19.995 1.00 96.38 202 ASP A O 1
ATOM 1723 N N . LYS A 1 203 ? -2.410 -6.580 -19.810 1.00 97.12 203 LYS A N 1
ATOM 1724 C CA . LYS A 1 203 ? -2.701 -6.312 -21.221 1.00 97.12 203 LYS A CA 1
ATOM 1725 C C . LYS A 1 203 ? -1.498 -5.796 -21.993 1.00 97.12 203 LYS A C 1
ATOM 1727 O O . LYS A 1 203 ? -1.616 -5.584 -23.196 1.00 97.12 203 LYS A O 1
ATOM 1732 N N . VAL A 1 204 ? -0.359 -5.592 -21.335 1.00 97.75 204 VAL A N 1
ATOM 1733 C CA . VAL A 1 204 ? 0.843 -5.106 -22.009 1.00 97.75 204 VAL A CA 1
ATOM 1734 C C . VAL A 1 204 ? 1.387 -6.195 -22.926 1.00 97.75 204 VAL A C 1
ATOM 1736 O O . VAL A 1 204 ? 1.528 -7.358 -22.542 1.00 97.75 204 VAL A O 1
ATOM 1739 N N . ARG A 1 205 ? 1.656 -5.800 -24.167 1.00 97.38 205 ARG A N 1
ATOM 1740 C CA . ARG A 1 205 ? 2.291 -6.599 -25.214 1.00 97.38 205 ARG A CA 1
ATOM 1741 C C . ARG A 1 205 ? 3.417 -5.774 -25.813 1.00 97.38 205 ARG A C 1
ATOM 1743 O O . ARG A 1 205 ? 3.363 -4.547 -25.762 1.00 97.38 205 ARG A O 1
ATOM 1750 N N . LEU A 1 206 ? 4.404 -6.447 -26.395 1.00 96.00 206 LEU A N 1
ATOM 1751 C CA . LEU A 1 206 ? 5.539 -5.764 -27.009 1.00 96.00 206 LEU A CA 1
ATOM 1752 C C . LEU A 1 206 ? 5.133 -4.948 -28.250 1.00 96.00 206 LEU A C 1
ATOM 1754 O O . LEU A 1 206 ? 5.738 -3.921 -28.536 1.00 96.00 206 LEU A O 1
ATOM 1758 N N . GLU A 1 207 ? 4.099 -5.386 -28.979 1.00 94.38 207 GLU A N 1
ATOM 1759 C CA . GLU A 1 207 ? 3.637 -4.770 -30.233 1.00 94.38 207 GLU A CA 1
ATOM 1760 C C . GLU A 1 207 ? 4.768 -4.653 -31.273 1.00 94.38 207 GLU A C 1
ATOM 1762 O O . GLU A 1 207 ? 5.310 -5.671 -31.705 1.00 94.38 207 GLU A O 1
ATOM 1767 N N . ASP A 1 208 ? 5.109 -3.433 -31.691 1.00 93.75 208 ASP A N 1
ATOM 1768 C CA . ASP A 1 208 ? 6.234 -3.059 -32.550 1.00 93.75 208 ASP A CA 1
ATOM 1769 C C . ASP A 1 208 ? 7.442 -2.526 -31.762 1.00 93.75 208 ASP A C 1
ATOM 1771 O O . ASP A 1 208 ? 8.433 -2.150 -32.383 1.00 93.75 208 ASP A O 1
ATOM 1775 N N . GLY A 1 209 ? 7.387 -2.560 -30.426 1.00 94.75 209 GLY A N 1
ATOM 1776 C CA . GLY A 1 209 ? 8.475 -2.144 -29.547 1.00 94.75 209 GLY A CA 1
ATOM 1777 C C . GLY A 1 209 ? 9.750 -2.958 -29.733 1.00 94.75 209 GLY A C 1
ATOM 1778 O O . GLY A 1 209 ? 9.729 -4.068 -30.292 1.00 94.75 209 GLY A O 1
ATOM 1779 N N . GLU A 1 210 ? 10.861 -2.401 -29.262 1.00 94.12 210 GLU A N 1
ATOM 1780 C CA . GLU A 1 210 ? 12.167 -3.048 -29.325 1.00 94.12 210 GLU A CA 1
ATOM 1781 C C . GLU A 1 210 ? 12.250 -4.234 -28.366 1.00 94.12 210 GLU A C 1
ATOM 1783 O O . GLU A 1 210 ? 11.942 -4.131 -27.180 1.00 94.12 210 GLU A O 1
ATOM 1788 N N . THR A 1 211 ? 12.693 -5.376 -28.886 1.00 95.12 211 THR A N 1
ATOM 1789 C CA . THR A 1 211 ? 13.036 -6.541 -28.064 1.00 95.12 211 THR A CA 1
ATOM 1790 C C . THR A 1 211 ? 14.359 -6.323 -27.335 1.00 95.12 211 THR A C 1
ATOM 1792 O O . THR A 1 211 ? 15.204 -5.571 -27.820 1.00 95.12 211 THR A O 1
ATOM 1795 N N . ILE A 1 212 ? 14.634 -7.068 -26.268 1.00 93.19 212 ILE A N 1
ATOM 1796 C CA . ILE A 1 212 ? 15.930 -6.954 -25.586 1.00 93.19 212 ILE A CA 1
ATOM 1797 C C . ILE A 1 212 ? 17.136 -7.310 -26.462 1.00 93.19 212 ILE A C 1
ATOM 1799 O O . ILE A 1 212 ? 18.146 -6.625 -26.368 1.00 93.19 212 ILE A O 1
ATOM 1803 N N . HIS A 1 213 ? 17.035 -8.286 -27.376 1.00 93.62 213 HIS A N 1
ATOM 1804 C CA . HIS A 1 213 ? 18.147 -8.599 -28.283 1.00 93.62 213 HIS A CA 1
ATOM 1805 C C . HIS A 1 213 ? 18.378 -7.485 -29.312 1.00 93.62 213 HIS A C 1
ATOM 1807 O O . HIS A 1 213 ? 19.472 -7.356 -29.852 1.00 93.62 213 HIS A O 1
ATOM 1813 N N . GLN A 1 214 ? 17.352 -6.683 -29.610 1.00 92.44 214 GLN A N 1
ATOM 1814 C CA . GLN A 1 214 ? 17.492 -5.481 -30.435 1.00 92.44 214 GLN A CA 1
ATOM 1815 C C . GLN A 1 214 ? 18.160 -4.357 -29.630 1.00 92.44 214 GLN A C 1
ATOM 1817 O O . GLN A 1 214 ? 19.118 -3.755 -30.115 1.00 92.44 214 GLN A O 1
ATOM 1822 N N . ALA A 1 215 ? 17.715 -4.136 -28.392 1.00 90.56 215 ALA A N 1
ATOM 1823 C CA . ALA A 1 215 ? 18.264 -3.120 -27.497 1.00 90.56 215 ALA A CA 1
ATOM 1824 C C . ALA A 1 215 ? 19.742 -3.371 -27.142 1.00 90.56 215 ALA A C 1
ATOM 1826 O O . ALA A 1 215 ? 20.529 -2.428 -27.142 1.00 90.56 215 ALA A O 1
ATOM 1827 N N . ASP A 1 216 ? 20.136 -4.630 -26.924 1.00 88.94 216 ASP A N 1
ATOM 1828 C CA . ASP A 1 216 ? 21.517 -5.032 -26.601 1.00 88.94 216 ASP A CA 1
ATOM 1829 C C . ASP A 1 216 ? 22.526 -4.657 -27.699 1.00 88.94 216 ASP A C 1
ATOM 1831 O O . ASP A 1 216 ? 23.690 -4.369 -27.435 1.00 88.94 216 ASP A O 1
ATOM 1835 N N . THR A 1 217 ? 22.067 -4.547 -28.949 1.00 86.25 217 THR A N 1
ATOM 1836 C CA . THR A 1 217 ? 22.891 -4.082 -30.077 1.00 86.25 217 THR A CA 1
ATOM 1837 C C . THR A 1 217 ? 22.982 -2.552 -30.172 1.00 86.25 217 THR A C 1
ATOM 1839 O O . THR A 1 217 ? 22.917 -1.994 -31.267 1.00 86.25 217 THR A O 1
ATOM 1842 N N . GLU A 1 218 ? 23.085 -1.871 -29.025 1.00 73.88 218 GLU A N 1
ATOM 1843 C CA . GLU A 1 218 ? 23.083 -0.403 -28.885 1.00 73.88 218 GLU A CA 1
ATOM 1844 C C . GLU A 1 218 ? 21.880 0.265 -29.587 1.00 73.88 218 GLU A C 1
ATOM 1846 O O . GLU A 1 218 ? 22.026 1.254 -30.305 1.00 73.88 218 GLU A O 1
ATOM 1851 N N . GLY A 1 219 ? 20.675 -0.307 -29.453 1.00 64.94 219 GLY A N 1
ATOM 1852 C CA . GLY A 1 219 ? 19.473 0.190 -30.150 1.00 64.94 219 GLY A CA 1
ATOM 1853 C C . GLY A 1 219 ? 19.521 -0.001 -31.675 1.00 64.94 219 GLY A C 1
ATOM 1854 O O . GLY A 1 219 ? 18.920 0.751 -32.443 1.00 64.94 219 GLY A O 1
ATOM 1855 N N . GLY A 1 220 ? 20.299 -0.978 -32.149 1.00 65.00 220 GLY A N 1
ATOM 1856 C CA . GLY A 1 220 ? 20.412 -1.318 -33.565 1.00 65.00 220 GLY A CA 1
ATOM 1857 C C . GLY A 1 220 ? 21.274 -0.361 -34.390 1.00 65.00 220 GLY A C 1
ATOM 1858 O O . GLY A 1 220 ? 21.178 -0.366 -35.625 1.00 65.00 220 GLY A O 1
ATOM 1859 N N . VAL A 1 221 ? 22.131 0.448 -33.755 1.00 74.62 221 VAL A N 1
ATOM 1860 C CA . VAL A 1 221 ? 23.072 1.323 -34.467 1.00 74.62 221 VAL A CA 1
ATOM 1861 C C . VAL A 1 221 ? 23.970 0.479 -35.379 1.00 74.62 221 VAL A C 1
ATOM 1863 O O . VAL A 1 221 ? 24.697 -0.411 -34.953 1.00 74.62 221 VAL A O 1
ATOM 1866 N N . GLY A 1 222 ? 23.904 0.752 -36.685 1.00 79.88 222 GLY A N 1
ATOM 1867 C CA . GLY A 1 222 ? 24.685 0.033 -37.696 1.00 79.88 222 GLY A CA 1
ATOM 1868 C C . GLY A 1 222 ? 24.064 -1.276 -38.200 1.00 79.88 222 GLY A C 1
ATOM 1869 O O . GLY A 1 222 ? 24.643 -1.903 -39.090 1.00 79.88 222 GLY A O 1
ATOM 1870 N N . LEU A 1 223 ? 22.881 -1.671 -37.716 1.00 84.38 223 LEU A N 1
ATOM 1871 C CA . LEU A 1 223 ? 22.163 -2.835 -38.234 1.00 84.38 223 LEU A CA 1
ATOM 1872 C C . LEU A 1 223 ? 21.288 -2.491 -39.444 1.00 84.38 223 LEU A C 1
ATOM 1874 O O . LEU A 1 223 ? 20.616 -1.463 -39.519 1.00 84.38 223 LEU A O 1
ATOM 1878 N N . THR A 1 224 ? 21.244 -3.411 -40.404 1.00 90.12 224 THR A N 1
ATOM 1879 C CA . THR A 1 224 ? 20.247 -3.389 -41.482 1.00 90.12 224 THR A CA 1
ATOM 1880 C C . THR A 1 224 ? 18.862 -3.763 -40.946 1.00 90.12 224 THR A C 1
ATOM 1882 O O . THR A 1 224 ? 18.736 -4.483 -39.953 1.00 90.12 224 THR A O 1
ATOM 1885 N N . LYS A 1 225 ? 17.794 -3.349 -41.644 1.00 87.94 225 LYS A N 1
ATOM 1886 C CA . LYS A 1 225 ? 16.411 -3.729 -41.289 1.00 87.94 225 LYS A CA 1
ATOM 1887 C C . LYS A 1 225 ? 16.233 -5.251 -41.212 1.00 87.94 225 LYS A C 1
ATOM 1889 O O . LYS A 1 225 ? 15.475 -5.748 -40.387 1.00 87.94 225 LYS A O 1
ATOM 1894 N N . GLU A 1 226 ? 16.931 -5.995 -42.060 1.00 91.69 226 GLU A N 1
ATOM 1895 C CA . GLU A 1 226 ? 16.922 -7.454 -42.121 1.00 91.69 226 GLU A CA 1
ATOM 1896 C C . GLU A 1 226 ? 17.618 -8.085 -40.907 1.00 91.69 226 GLU A C 1
ATOM 1898 O O . GLU A 1 226 ? 17.099 -9.054 -40.345 1.00 91.69 226 GLU A O 1
ATOM 1903 N N . GLN A 1 227 ? 18.743 -7.521 -40.457 1.00 90.56 227 GLN A N 1
ATOM 1904 C CA . GLN A 1 227 ? 19.396 -7.934 -39.209 1.00 90.56 227 GLN A CA 1
ATOM 1905 C C . GLN A 1 227 ? 18.504 -7.631 -38.002 1.00 90.56 227 GLN A C 1
ATOM 1907 O O . GLN A 1 227 ? 18.272 -8.516 -37.182 1.00 90.56 227 GLN A O 1
ATOM 1912 N N . PHE A 1 228 ? 17.902 -6.440 -37.956 1.00 87.12 228 PHE A N 1
ATO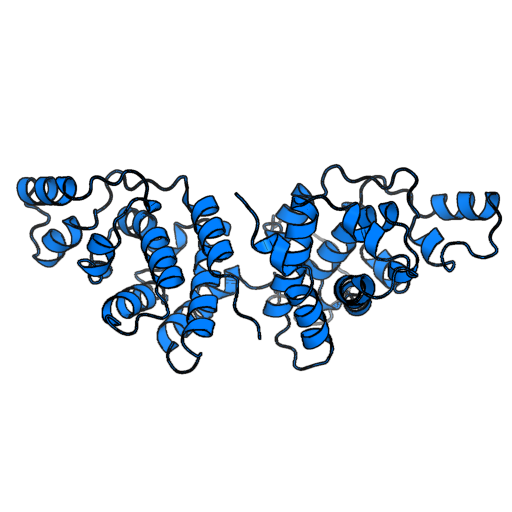M 1913 C CA . PHE A 1 228 ? 16.984 -6.042 -36.889 1.00 87.12 228 PHE A CA 1
ATOM 1914 C C . PHE A 1 228 ? 15.755 -6.964 -36.799 1.00 87.12 228 PHE A C 1
ATOM 1916 O O . PHE A 1 228 ? 15.368 -7.398 -35.716 1.00 87.12 228 PHE A O 1
ATOM 1923 N N . LYS A 1 229 ? 15.175 -7.352 -37.946 1.00 90.00 229 LYS A N 1
ATOM 1924 C CA . LYS A 1 229 ? 14.098 -8.360 -38.024 1.00 90.00 229 LYS A CA 1
ATOM 1925 C C . LYS A 1 229 ? 14.543 -9.756 -37.593 1.00 90.00 229 LYS A C 1
ATOM 1927 O O . LYS A 1 229 ? 13.708 -10.552 -37.172 1.00 90.00 229 LYS A O 1
ATOM 1932 N N . THR A 1 230 ? 15.820 -10.085 -37.768 1.00 94.31 230 THR A N 1
ATOM 1933 C CA . THR A 1 230 ? 16.362 -11.390 -37.382 1.00 94.31 230 THR A CA 1
ATOM 1934 C C . THR A 1 230 ? 16.517 -11.480 -35.870 1.00 94.31 230 THR A C 1
ATOM 1936 O O . THR A 1 230 ? 16.101 -12.487 -35.310 1.00 94.31 230 THR A O 1
ATOM 1939 N N . LEU A 1 231 ? 17.000 -10.419 -35.214 1.00 93.12 231 LEU A N 1
ATOM 1940 C CA . LEU A 1 231 ? 17.123 -10.357 -33.752 1.00 93.12 231 LEU A CA 1
ATOM 1941 C C . LEU A 1 231 ? 15.778 -10.530 -33.043 1.00 93.12 231 LEU A C 1
ATOM 1943 O O . LEU A 1 231 ? 15.703 -11.300 -32.096 1.00 93.12 231 LEU A O 1
ATOM 1947 N N . ARG A 1 232 ? 14.696 -9.935 -33.570 1.00 93.31 232 ARG A N 1
ATOM 1948 C CA . ARG A 1 232 ? 13.341 -10.088 -33.004 1.00 93.31 232 ARG A CA 1
ATOM 1949 C C . ARG A 1 232 ? 12.903 -11.550 -32.852 1.00 93.31 232 ARG A C 1
ATOM 1951 O O . ARG A 1 232 ? 12.085 -11.863 -32.001 1.00 93.31 232 ARG A O 1
ATOM 1958 N N . LYS A 1 233 ? 13.423 -12.460 -33.686 1.00 94.81 233 LYS A N 1
ATOM 1959 C CA . LYS A 1 233 ? 13.076 -13.890 -33.621 1.00 94.81 233 LYS A CA 1
ATOM 1960 C C . LYS A 1 233 ? 13.625 -14.584 -32.371 1.00 94.81 233 LYS A C 1
ATOM 1962 O O . LYS A 1 233 ? 13.185 -15.693 -32.086 1.00 94.81 233 LYS A O 1
ATOM 1967 N N . ASN A 1 234 ? 14.566 -13.956 -31.667 1.00 94.00 234 ASN A N 1
ATOM 1968 C CA . ASN A 1 234 ? 15.141 -14.469 -30.427 1.00 94.00 234 ASN A CA 1
ATOM 1969 C C . ASN A 1 234 ? 14.282 -14.141 -29.194 1.00 94.00 234 ASN A C 1
ATOM 1971 O O . ASN A 1 234 ? 14.549 -14.679 -28.125 1.00 94.00 234 ASN A O 1
ATOM 1975 N N . ASP A 1 235 ? 13.242 -13.317 -29.351 1.00 94.94 235 ASP A N 1
ATOM 1976 C CA . ASP A 1 235 ? 12.291 -12.953 -28.297 1.00 94.94 235 ASP A CA 1
ATOM 1977 C C . ASP A 1 235 ? 10.864 -13.341 -28.719 1.00 94.94 235 ASP A C 1
ATOM 1979 O O . ASP A 1 235 ? 10.074 -12.487 -29.134 1.00 94.94 235 ASP A O 1
ATOM 1983 N N . PRO A 1 236 ? 10.538 -14.648 -28.720 1.00 94.88 236 PRO A N 1
ATOM 1984 C CA . PRO A 1 236 ? 9.242 -15.144 -29.177 1.00 94.88 236 PRO A CA 1
ATOM 1985 C C . PRO A 1 236 ? 8.090 -14.884 -28.192 1.00 94.88 236 PRO A C 1
ATOM 1987 O O . PRO A 1 236 ? 6.947 -15.212 -28.510 1.00 94.88 236 PRO A O 1
ATOM 1990 N N . GLU A 1 237 ? 8.370 -14.363 -26.999 1.00 95.50 237 GLU A N 1
ATOM 1991 C CA . GLU A 1 237 ? 7.405 -14.214 -25.915 1.00 95.50 237 GLU A CA 1
ATOM 1992 C C . GLU A 1 237 ? 6.342 -13.173 -26.263 1.00 95.50 237 GLU A C 1
ATOM 1994 O O . GLU A 1 237 ? 6.626 -12.003 -26.520 1.00 95.50 237 GLU A O 1
ATOM 1999 N N . GLU A 1 238 ? 5.080 -13.596 -26.230 1.00 94.06 238 GLU A N 1
ATOM 2000 C CA . GLU A 1 238 ? 3.951 -12.683 -26.406 1.00 94.06 238 GLU A CA 1
ATOM 2001 C C . GLU A 1 238 ? 3.668 -11.895 -25.121 1.00 94.06 238 GLU A C 1
ATOM 2003 O O . GLU A 1 238 ? 3.262 -10.729 -25.168 1.00 94.06 238 GLU A O 1
ATOM 2008 N N . PHE A 1 239 ? 3.893 -12.525 -23.969 1.00 96.62 239 PHE A N 1
ATOM 2009 C CA . PHE A 1 239 ? 3.606 -11.960 -22.664 1.00 96.62 239 PHE A CA 1
ATOM 2010 C C . PHE A 1 239 ? 4.891 -11.750 -21.870 1.00 96.62 239 PHE A C 1
ATOM 2012 O O . PHE A 1 239 ? 5.781 -12.596 -21.860 1.00 96.62 239 PHE A O 1
ATOM 2019 N N . TRP A 1 240 ? 4.970 -10.634 -21.150 1.00 96.81 240 TRP A N 1
ATOM 2020 C CA . TRP A 1 240 ? 6.177 -10.268 -20.409 1.00 96.81 240 TRP A CA 1
ATOM 2021 C C . TRP A 1 240 ? 6.523 -11.261 -19.291 1.00 96.81 240 TRP A C 1
ATOM 2023 O O . TRP A 1 240 ? 7.685 -11.438 -18.954 1.00 96.81 240 TRP A O 1
ATOM 2033 N N . TRP A 1 241 ? 5.536 -11.951 -18.722 1.00 94.94 241 TRP A N 1
ATOM 2034 C CA . TRP A 1 241 ? 5.768 -12.948 -17.671 1.00 94.94 241 TRP A CA 1
ATOM 2035 C C . TRP A 1 241 ? 6.280 -14.293 -18.199 1.00 94.94 241 TRP A C 1
ATOM 2037 O O . TRP A 1 241 ? 6.610 -15.156 -17.394 1.00 94.94 241 TRP A O 1
ATOM 2047 N N . ASP A 1 242 ? 6.323 -14.492 -19.519 1.00 94.44 242 ASP A N 1
ATOM 2048 C CA . ASP A 1 242 ? 6.912 -15.693 -20.123 1.00 94.44 242 ASP A CA 1
ATOM 2049 C C . ASP A 1 242 ? 8.433 -15.540 -20.327 1.00 94.44 242 ASP A C 1
ATOM 2051 O O . ASP A 1 242 ? 9.099 -16.474 -20.773 1.00 94.44 242 ASP A O 1
ATOM 2055 N N . ILE A 1 243 ? 8.993 -14.365 -20.012 1.00 92.88 243 ILE A N 1
ATOM 2056 C CA . ILE A 1 243 ? 10.417 -14.069 -20.174 1.00 92.88 243 ILE A CA 1
ATOM 2057 C C . ILE A 1 243 ? 11.214 -14.800 -19.084 1.00 92.88 243 ILE A C 1
ATOM 2059 O O . ILE A 1 243 ? 10.982 -14.550 -17.900 1.00 92.88 243 ILE A O 1
ATOM 2063 N N . PRO A 1 244 ? 12.185 -15.658 -19.450 1.00 89.38 244 PRO A N 1
ATOM 2064 C CA . PRO A 1 244 ? 13.022 -16.346 -18.473 1.00 89.38 244 PRO A CA 1
ATOM 2065 C C . PRO A 1 244 ? 13.857 -15.362 -17.650 1.00 89.38 244 PRO A C 1
ATOM 2067 O O . PRO A 1 244 ? 14.433 -14.423 -18.205 1.00 89.38 244 PRO A O 1
ATOM 2070 N N . LEU A 1 245 ? 13.981 -15.614 -16.345 1.00 80.88 245 LEU A N 1
ATOM 2071 C CA . LEU A 1 245 ? 14.788 -14.803 -15.428 1.00 80.88 245 LEU A CA 1
ATOM 2072 C C . LEU A 1 245 ? 16.237 -14.675 -15.917 1.00 80.88 245 LEU A C 1
ATOM 2074 O O . LEU A 1 245 ? 16.813 -13.588 -15.918 1.00 80.88 245 LEU A O 1
ATOM 2078 N N . GLU A 1 246 ? 16.792 -15.775 -16.431 1.00 83.44 246 GLU A N 1
ATOM 2079 C CA . GLU A 1 246 ? 18.162 -15.862 -16.936 1.00 83.44 246 GLU A CA 1
ATOM 2080 C C . GLU A 1 246 ? 18.416 -14.918 -18.102 1.00 83.44 246 GLU A C 1
ATOM 2082 O O . GLU A 1 246 ? 19.558 -14.557 -18.386 1.00 83.44 246 GLU A O 1
ATOM 2087 N N . ARG A 1 247 ? 17.351 -14.500 -18.787 1.00 86.88 247 ARG A N 1
ATOM 2088 C CA . ARG A 1 247 ? 17.473 -13.570 -19.891 1.00 86.88 247 ARG A CA 1
ATOM 2089 C C . ARG A 1 247 ? 17.868 -12.183 -19.405 1.00 86.88 247 ARG A C 1
ATOM 2091 O O . ARG A 1 247 ? 18.687 -11.544 -20.053 1.00 86.88 247 ARG A O 1
ATOM 2098 N N . PHE A 1 248 ? 17.381 -11.742 -18.249 1.00 82.69 248 PHE A N 1
ATOM 2099 C CA . PHE A 1 248 ? 17.831 -10.471 -17.692 1.00 82.69 248 PHE A CA 1
ATOM 2100 C C . PHE A 1 248 ? 19.322 -10.521 -17.350 1.00 82.69 248 PHE A C 1
ATOM 2102 O O . PHE A 1 248 ? 20.000 -9.533 -17.609 1.00 82.69 248 PHE A O 1
ATOM 2109 N N . HIS A 1 249 ? 19.853 -11.677 -16.914 1.00 79.44 249 HIS A N 1
ATOM 2110 C CA . HIS A 1 249 ? 21.286 -11.861 -16.615 1.00 79.44 249 HIS A CA 1
ATOM 2111 C C . HIS A 1 249 ? 22.233 -11.598 -17.792 1.00 79.44 249 HIS A C 1
ATOM 2113 O O . HIS A 1 249 ? 23.401 -11.262 -17.605 1.00 79.44 249 HIS A O 1
ATOM 2119 N N . ALA A 1 250 ? 21.749 -11.795 -19.017 1.00 81.62 250 ALA A N 1
ATOM 2120 C CA . ALA A 1 250 ? 22.565 -11.672 -20.216 1.00 81.62 250 ALA A CA 1
ATOM 2121 C C . ALA A 1 250 ? 22.597 -10.246 -20.792 1.00 81.62 250 ALA A C 1
ATOM 2123 O O . ALA A 1 250 ? 23.444 -9.967 -21.636 1.00 81.62 250 ALA A O 1
ATOM 2124 N N . PHE A 1 251 ? 21.696 -9.357 -20.358 1.00 82.44 251 PHE A N 1
ATOM 2125 C CA . PHE A 1 251 ? 21.349 -8.142 -21.100 1.00 82.44 251 PHE A CA 1
ATOM 2126 C C . PHE A 1 251 ? 21.168 -6.925 -20.179 1.00 82.44 251 PHE A C 1
ATOM 2128 O O . PHE A 1 251 ? 20.113 -6.300 -20.152 1.00 82.44 251 PHE A O 1
ATOM 2135 N N . SER A 1 252 ? 22.189 -6.572 -19.397 1.00 73.12 252 SER A N 1
ATOM 2136 C CA . SER A 1 252 ? 22.083 -5.534 -18.357 1.00 73.12 252 SER A CA 1
ATOM 2137 C C . SER A 1 252 ? 21.942 -4.101 -18.885 1.00 73.12 252 SER A C 1
ATOM 2139 O O . SER A 1 252 ? 21.303 -3.261 -18.256 1.00 73.12 252 SER A O 1
ATOM 2141 N N . SER A 1 253 ? 22.517 -3.810 -20.053 1.00 81.56 253 SER A N 1
ATOM 2142 C CA . SER A 1 253 ? 22.569 -2.466 -20.646 1.00 81.56 253 SER A CA 1
ATOM 2143 C C . SER A 1 253 ? 21.292 -2.068 -21.395 1.00 81.56 253 SER A C 1
ATOM 2145 O O . SER A 1 253 ? 21.140 -0.908 -21.785 1.00 81.56 253 SER A O 1
ATOM 2147 N N . ILE A 1 254 ? 20.347 -2.997 -21.587 1.00 87.56 254 ILE A N 1
ATOM 2148 C CA . ILE A 1 254 ? 19.147 -2.792 -22.417 1.00 87.56 254 ILE A CA 1
ATOM 2149 C C . ILE A 1 254 ? 18.295 -1.615 -21.959 1.00 87.56 254 ILE A C 1
ATOM 2151 O O . ILE A 1 254 ? 17.661 -0.968 -22.789 1.00 87.56 254 ILE A O 1
ATOM 2155 N N . TRP A 1 255 ? 18.294 -1.297 -20.663 1.00 88.19 255 TRP A N 1
ATOM 2156 C CA . TRP A 1 255 ? 17.477 -0.219 -20.108 1.00 88.19 255 TRP A CA 1
ATOM 2157 C C . TRP A 1 255 ? 17.843 1.142 -20.692 1.00 88.19 255 TRP A C 1
ATOM 2159 O O . TRP A 1 255 ? 16.986 2.016 -20.802 1.00 88.19 255 TRP A O 1
ATOM 2169 N N . SER A 1 256 ? 19.090 1.316 -21.133 1.00 84.69 256 SER A N 1
ATOM 2170 C CA . SER A 1 256 ? 19.536 2.526 -21.819 1.00 84.69 256 SER A CA 1
ATOM 2171 C C . SER A 1 256 ? 19.043 2.606 -23.263 1.00 84.69 256 SER A C 1
ATOM 2173 O O . SER A 1 256 ? 18.889 3.717 -23.773 1.00 84.69 256 SER A O 1
ATOM 2175 N N . PHE A 1 257 ? 18.728 1.477 -23.901 1.00 87.31 257 PHE A N 1
ATOM 2176 C CA . PHE A 1 257 ? 18.479 1.397 -25.343 1.00 87.31 257 PHE A CA 1
ATOM 2177 C C . PHE A 1 257 ? 17.034 1.093 -25.726 1.00 87.31 257 PHE A C 1
ATOM 2179 O O . PHE A 1 257 ? 16.616 1.561 -26.774 1.00 87.31 257 PHE A O 1
ATOM 2186 N N . LEU A 1 258 ? 16.257 0.417 -24.873 1.00 91.31 258 LEU A N 1
ATOM 2187 C CA . LEU A 1 258 ? 14.857 0.086 -25.158 1.00 91.31 258 LEU A CA 1
ATOM 2188 C C . LEU A 1 258 ? 14.046 1.324 -25.558 1.00 91.31 258 LEU A C 1
ATOM 2190 O O . LEU A 1 258 ? 14.095 2.362 -24.894 1.00 91.31 258 LEU A O 1
ATOM 2194 N N . ASP A 1 259 ? 13.238 1.214 -26.604 1.00 92.25 259 ASP A N 1
ATOM 2195 C CA . ASP A 1 259 ? 12.216 2.216 -26.896 1.00 92.25 259 ASP A CA 1
ATOM 2196 C C . ASP A 1 259 ? 11.103 2.221 -25.815 1.00 92.25 259 ASP A C 1
ATOM 2198 O O . ASP A 1 259 ? 11.062 1.343 -24.946 1.00 92.25 259 ASP A O 1
ATOM 2202 N N . PRO A 1 260 ? 10.181 3.203 -25.806 1.00 94.50 260 PRO A N 1
ATOM 2203 C CA . PRO A 1 260 ? 9.124 3.262 -24.796 1.00 94.50 260 PRO A CA 1
ATOM 2204 C C . PRO A 1 260 ? 8.261 1.998 -24.688 1.00 94.50 260 PRO A C 1
ATOM 2206 O O . PRO A 1 260 ? 7.877 1.599 -23.587 1.00 94.50 260 PRO A O 1
ATOM 2209 N N . LYS A 1 261 ? 7.958 1.342 -25.813 1.00 96.31 261 LYS A N 1
ATOM 2210 C CA . LYS A 1 261 ? 7.117 0.136 -25.830 1.00 96.31 261 LYS A CA 1
ATOM 2211 C C . LYS A 1 261 ? 7.862 -1.085 -25.298 1.00 96.31 261 LYS A C 1
ATOM 2213 O O . LYS A 1 261 ? 7.307 -1.815 -24.480 1.00 96.31 261 LYS A O 1
ATOM 2218 N N . GLY A 1 262 ? 9.113 -1.268 -25.712 1.00 95.81 262 GLY A N 1
ATOM 2219 C CA . GLY A 1 262 ? 10.024 -2.269 -25.176 1.00 95.81 262 GLY A CA 1
ATOM 2220 C C . GLY A 1 262 ? 10.211 -2.081 -23.677 1.00 95.81 262 GLY A C 1
ATOM 2221 O O . GLY A 1 262 ? 9.993 -3.015 -22.911 1.00 95.81 262 GLY A O 1
ATOM 2222 N N . PHE A 1 263 ? 10.482 -0.852 -23.232 1.00 95.00 263 PHE A N 1
ATOM 2223 C CA . PHE A 1 263 ? 10.583 -0.524 -21.810 1.00 95.00 263 PHE A CA 1
ATOM 2224 C C . PHE A 1 263 ? 9.319 -0.932 -21.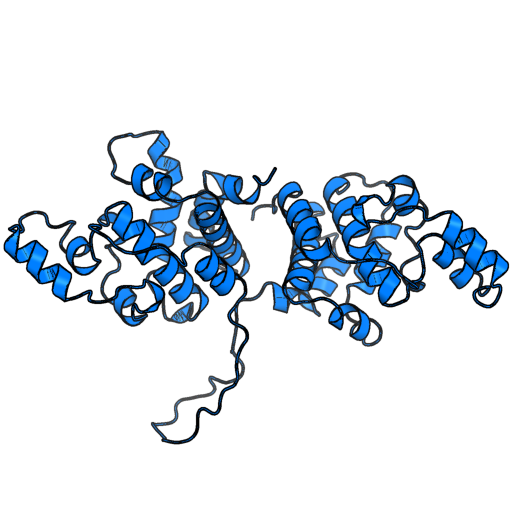042 1.00 95.00 263 PHE A C 1
ATOM 2226 O O . PHE A 1 263 ? 9.405 -1.704 -20.090 1.00 95.00 263 PHE A O 1
ATOM 2233 N N . ARG A 1 264 ? 8.133 -0.504 -21.498 1.00 96.81 264 ARG A N 1
ATOM 2234 C CA . ARG A 1 264 ? 6.846 -0.864 -20.877 1.00 96.81 264 ARG A CA 1
ATOM 2235 C C . ARG A 1 264 ? 6.612 -2.377 -20.817 1.00 96.81 264 ARG A C 1
ATOM 2237 O O . ARG A 1 264 ? 5.991 -2.846 -19.866 1.00 96.81 264 ARG A O 1
ATOM 2244 N N . PHE A 1 265 ? 7.076 -3.126 -21.817 1.00 97.69 265 PHE A N 1
ATOM 2245 C CA . PHE A 1 265 ? 6.938 -4.580 -21.877 1.00 97.69 265 PHE A CA 1
ATOM 2246 C C . PHE A 1 265 ? 7.900 -5.310 -20.929 1.00 97.69 265 PHE A C 1
ATOM 2248 O O . PHE A 1 265 ? 7.459 -6.184 -20.190 1.00 97.69 265 PHE A O 1
ATOM 2255 N N . TYR A 1 266 ? 9.185 -4.948 -20.901 1.00 96.06 266 TYR A N 1
ATOM 2256 C CA . TYR A 1 266 ? 10.202 -5.652 -20.105 1.00 96.06 266 TYR A CA 1
ATOM 2257 C C . TYR A 1 266 ? 10.256 -5.214 -18.632 1.00 96.06 266 TYR A C 1
ATOM 2259 O O . TYR A 1 266 ? 10.676 -5.996 -17.778 1.00 96.06 266 TYR A O 1
ATOM 2267 N N . LEU A 1 267 ? 9.791 -4.004 -18.309 1.00 95.25 267 LEU A N 1
ATOM 2268 C CA . LEU A 1 267 ? 9.746 -3.463 -16.946 1.00 95.25 267 LEU A CA 1
ATOM 2269 C C . LEU A 1 267 ? 9.054 -4.384 -15.917 1.00 95.25 267 LEU A C 1
ATOM 2271 O O . LEU A 1 267 ? 9.696 -4.727 -14.924 1.00 95.25 267 LEU A O 1
ATOM 2275 N N . PRO A 1 268 ? 7.795 -4.833 -16.106 1.00 96.12 268 PRO A N 1
ATOM 2276 C CA . PRO A 1 268 ? 7.122 -5.700 -15.133 1.00 96.12 268 PRO A CA 1
ATOM 2277 C C . PRO A 1 268 ? 7.799 -7.061 -14.967 1.00 96.12 268 PRO A C 1
ATOM 2279 O O . PRO A 1 268 ? 7.796 -7.607 -13.865 1.00 96.12 268 PRO A O 1
ATOM 2282 N N . ALA A 1 269 ? 8.408 -7.592 -16.028 1.00 94.25 269 ALA A N 1
ATOM 2283 C CA . ALA A 1 269 ? 9.147 -8.846 -15.976 1.00 94.25 269 ALA A CA 1
ATOM 2284 C C . ALA A 1 269 ? 10.404 -8.715 -15.110 1.00 94.25 269 ALA A C 1
ATOM 2286 O O . ALA A 1 269 ? 10.635 -9.561 -14.252 1.00 94.25 269 ALA A O 1
ATOM 2287 N N . CYS A 1 270 ? 11.155 -7.620 -15.260 1.00 92.25 270 CYS A N 1
ATOM 2288 C CA . CYS A 1 270 ? 12.330 -7.363 -14.434 1.00 92.25 270 CYS A CA 1
ATOM 2289 C C . CYS A 1 270 ? 11.968 -7.051 -12.975 1.00 92.25 270 CYS A C 1
ATOM 2291 O O . CYS A 1 270 ? 12.555 -7.641 -12.076 1.00 92.25 270 CYS A O 1
ATOM 2293 N N . MET A 1 271 ? 10.950 -6.219 -12.713 1.00 92.50 271 MET A N 1
ATOM 2294 C CA . MET A 1 271 ? 10.474 -5.999 -11.337 1.00 92.50 271 MET A CA 1
ATOM 2295 C C . MET A 1 271 ? 10.053 -7.320 -10.680 1.00 92.50 271 MET A C 1
ATOM 2297 O O . MET A 1 271 ? 10.404 -7.577 -9.533 1.00 92.50 271 MET A O 1
ATOM 2301 N N . SER A 1 272 ? 9.349 -8.184 -11.421 1.00 90.44 272 SER A N 1
ATOM 2302 C CA . SER A 1 272 ? 8.921 -9.492 -10.913 1.00 90.44 272 SER A CA 1
ATOM 2303 C C . SER A 1 272 ? 10.095 -10.433 -10.653 1.00 90.44 272 SER A C 1
ATOM 2305 O O . SER A 1 272 ? 10.099 -11.152 -9.656 1.00 90.44 272 SER A O 1
ATOM 2307 N N . ALA A 1 273 ? 11.088 -10.413 -11.542 1.00 87.31 273 ALA A N 1
ATOM 2308 C CA . ALA A 1 273 ? 12.338 -11.146 -11.417 1.00 87.31 273 ALA A CA 1
ATOM 2309 C C . ALA A 1 273 ? 13.102 -10.754 -10.151 1.00 87.31 273 ALA A C 1
ATOM 2311 O O . ALA A 1 273 ? 13.453 -11.640 -9.377 1.00 87.31 273 ALA A O 1
ATOM 2312 N N . ILE A 1 274 ? 13.283 -9.447 -9.922 1.00 85.94 274 ILE A N 1
ATOM 2313 C CA . ILE A 1 274 ? 13.917 -8.933 -8.706 1.00 85.94 274 ILE A CA 1
ATOM 2314 C C . ILE A 1 274 ? 13.100 -9.435 -7.513 1.00 85.94 274 ILE A C 1
ATOM 2316 O O . ILE A 1 274 ? 13.646 -10.208 -6.746 1.00 85.94 274 ILE A O 1
ATOM 2320 N N . ILE A 1 275 ? 11.784 -9.162 -7.441 1.00 83.00 275 ILE A N 1
ATOM 2321 C CA . ILE A 1 275 ? 10.888 -9.600 -6.339 1.00 83.00 275 ILE A CA 1
ATOM 2322 C C . ILE A 1 275 ? 10.980 -11.098 -6.015 1.00 83.00 275 ILE A C 1
ATOM 2324 O O . ILE A 1 275 ? 10.891 -11.486 -4.851 1.00 83.00 275 ILE A O 1
ATOM 2328 N N . THR A 1 276 ? 11.109 -11.944 -7.034 1.00 81.88 276 THR A N 1
ATOM 2329 C CA . THR A 1 276 ? 11.089 -13.402 -6.859 1.00 81.88 276 THR A CA 1
ATOM 2330 C C . THR A 1 276 ? 12.448 -13.959 -6.434 1.00 81.88 276 THR A C 1
ATOM 2332 O O . THR A 1 276 ? 12.489 -14.965 -5.729 1.00 81.88 276 THR A O 1
ATOM 2335 N N . ASP A 1 277 ? 13.547 -13.342 -6.869 1.00 80.62 277 ASP A N 1
ATOM 2336 C CA . ASP A 1 277 ? 14.908 -13.818 -6.610 1.00 80.62 277 ASP A CA 1
ATOM 2337 C C . ASP A 1 277 ? 15.900 -12.637 -6.492 1.00 80.62 277 ASP A C 1
ATOM 2339 O O . ASP A 1 277 ? 16.699 -12.394 -7.409 1.00 80.62 277 ASP A O 1
ATOM 2343 N N . PRO A 1 278 ? 15.857 -11.878 -5.374 1.00 73.62 278 PRO A N 1
ATOM 2344 C CA . PRO A 1 278 ? 16.689 -10.685 -5.183 1.00 73.62 278 PRO A CA 1
ATOM 2345 C C . PRO A 1 278 ? 18.182 -10.995 -5.315 1.00 73.62 278 PRO A C 1
ATOM 2347 O O . PRO A 1 278 ? 18.931 -10.243 -5.928 1.00 73.62 278 PRO A O 1
ATOM 2350 N N . HIS A 1 279 ? 18.627 -12.144 -4.800 1.00 72.69 279 HIS A N 1
ATOM 2351 C CA . HIS A 1 279 ? 20.047 -12.499 -4.773 1.00 72.69 279 HIS A CA 1
ATOM 2352 C C . HIS A 1 279 ? 20.614 -12.888 -6.136 1.00 72.69 279 HIS A C 1
ATOM 2354 O O . HIS A 1 279 ? 21.826 -12.788 -6.341 1.00 72.69 279 HIS A O 1
ATOM 2360 N N . ARG A 1 280 ? 19.778 -13.363 -7.066 1.00 70.25 280 ARG A N 1
ATOM 2361 C CA . ARG A 1 280 ? 20.245 -13.693 -8.417 1.00 70.25 280 ARG A CA 1
ATOM 2362 C C . ARG A 1 280 ? 20.137 -12.520 -9.368 1.00 70.25 280 ARG A C 1
ATOM 2364 O O . ARG A 1 280 ? 20.916 -12.468 -10.317 1.00 70.25 280 ARG A O 1
ATOM 2371 N N . CYS A 1 281 ? 19.243 -11.561 -9.130 1.00 70.25 281 CYS A N 1
ATOM 2372 C CA . CYS A 1 281 ? 19.046 -10.430 -10.028 1.00 70.25 281 CYS A CA 1
ATOM 2373 C C . CYS A 1 281 ? 20.127 -9.342 -9.897 1.00 70.25 281 CYS A C 1
ATOM 2375 O O . CYS A 1 281 ? 19.852 -8.215 -9.507 1.00 70.25 281 CYS A O 1
ATOM 2377 N N . ILE A 1 282 ? 21.340 -9.640 -10.376 1.00 67.50 282 ILE A N 1
ATOM 2378 C CA . ILE A 1 282 ? 22.502 -8.726 -10.482 1.00 67.50 282 ILE A CA 1
ATOM 2379 C C . ILE A 1 282 ? 22.275 -7.457 -11.341 1.00 67.50 282 ILE A C 1
ATOM 2381 O O . ILE A 1 282 ? 23.218 -6.744 -11.679 1.00 67.50 282 ILE A O 1
ATOM 2385 N N . HIS A 1 283 ? 21.045 -7.198 -11.782 1.00 73.94 283 HIS A N 1
ATOM 2386 C CA . HIS A 1 283 ? 20.682 -6.091 -12.672 1.00 73.94 283 HIS A CA 1
ATOM 2387 C C . HIS A 1 283 ? 19.644 -5.149 -12.087 1.00 73.94 283 HIS A C 1
ATOM 2389 O O . HIS A 1 283 ? 19.163 -4.266 -12.798 1.00 73.94 283 HIS A O 1
ATOM 2395 N N . GLU A 1 284 ? 19.329 -5.311 -10.804 1.00 81.69 284 GLU A N 1
ATOM 2396 C CA . GLU A 1 284 ? 18.571 -4.315 -10.059 1.00 81.69 284 GLU A CA 1
ATOM 2397 C C . GLU A 1 284 ? 19.200 -2.923 -10.195 1.00 81.69 284 GLU A C 1
ATOM 2399 O O . GLU A 1 284 ? 18.482 -1.990 -10.530 1.00 81.69 284 GLU A O 1
ATOM 2404 N N . GLU A 1 285 ? 20.532 -2.803 -10.122 1.00 85.56 285 GLU A N 1
ATOM 2405 C CA . GLU A 1 285 ? 21.262 -1.533 -10.280 1.00 85.56 285 GLU A CA 1
ATOM 2406 C C . GLU A 1 285 ? 20.903 -0.791 -11.573 1.00 85.56 285 GLU A C 1
ATOM 2408 O O . GLU A 1 285 ? 20.563 0.385 -11.547 1.00 85.56 285 GLU A O 1
ATOM 2413 N N . TRP A 1 286 ? 20.889 -1.475 -12.719 1.00 86.88 286 TRP A N 1
ATOM 2414 C CA . TRP A 1 286 ? 20.599 -0.829 -14.004 1.00 86.88 286 TRP A CA 1
ATOM 2415 C C . TRP A 1 286 ? 19.134 -0.427 -14.154 1.00 86.88 286 TRP A C 1
ATOM 2417 O O . TRP A 1 286 ? 18.840 0.596 -14.779 1.00 86.88 286 TRP A O 1
ATOM 2427 N N . LEU A 1 287 ? 18.216 -1.220 -13.592 1.00 89.19 287 LEU A N 1
ATOM 2428 C CA . LEU A 1 287 ? 16.807 -0.851 -13.560 1.00 89.19 287 LEU A CA 1
ATOM 2429 C C . LEU A 1 287 ? 16.594 0.354 -12.639 1.00 89.19 287 LEU A C 1
ATOM 2431 O O . LEU A 1 287 ? 15.938 1.307 -13.050 1.00 89.19 287 LEU A O 1
ATOM 2435 N N . ILE A 1 288 ? 17.149 0.326 -11.426 1.00 89.00 288 ILE A N 1
ATOM 2436 C CA . ILE A 1 288 ? 17.073 1.434 -10.470 1.00 89.00 288 ILE A CA 1
ATOM 2437 C C . ILE A 1 288 ? 17.667 2.691 -11.084 1.00 89.00 288 ILE A C 1
ATOM 2439 O O . ILE A 1 288 ? 16.979 3.708 -11.120 1.00 89.00 288 ILE A O 1
ATOM 2443 N N . TYR A 1 289 ? 18.857 2.601 -11.675 1.00 87.31 289 TYR A N 1
ATOM 2444 C CA . TYR A 1 289 ? 19.480 3.714 -12.371 1.00 87.31 289 TYR A CA 1
ATOM 2445 C C . TYR A 1 289 ? 18.552 4.253 -13.456 1.00 87.31 289 TYR A C 1
ATOM 2447 O O . TYR A 1 289 ? 18.311 5.452 -13.495 1.00 87.31 289 TYR A O 1
ATOM 2455 N N . ALA A 1 290 ? 17.961 3.401 -14.305 1.00 88.00 290 ALA A N 1
ATOM 2456 C CA . ALA A 1 290 ? 17.007 3.837 -15.326 1.00 88.00 290 ALA A CA 1
ATOM 2457 C C . ALA A 1 290 ? 15.749 4.502 -14.734 1.00 88.00 290 ALA A C 1
ATOM 2459 O O . ALA A 1 290 ? 15.220 5.442 -15.334 1.00 88.00 290 ALA A O 1
ATOM 2460 N N . LEU A 1 291 ? 15.287 4.036 -13.569 1.00 89.88 291 LEU A N 1
ATOM 2461 C CA . LEU A 1 291 ? 14.123 4.560 -12.860 1.00 89.88 291 LEU A CA 1
ATOM 2462 C C . LEU A 1 291 ? 14.403 5.888 -12.130 1.00 89.88 291 LEU A C 1
ATOM 2464 O O . LEU A 1 291 ? 13.542 6.769 -12.128 1.00 89.88 291 LEU A O 1
ATOM 2468 N N . GLU A 1 292 ? 15.588 6.060 -11.547 1.00 87.00 292 GLU A N 1
ATOM 2469 C CA . GLU A 1 292 ? 16.045 7.292 -10.890 1.00 87.00 292 GLU A CA 1
ATOM 2470 C C . GLU A 1 292 ? 16.214 8.416 -11.901 1.00 87.00 292 GLU A C 1
ATOM 2472 O O . GLU A 1 292 ? 15.704 9.530 -11.747 1.00 87.00 292 GLU A O 1
ATOM 2477 N N . ASN A 1 293 ? 16.904 8.094 -12.982 1.00 79.69 293 ASN A N 1
ATOM 2478 C CA . ASN A 1 293 ? 17.372 9.041 -13.967 1.00 79.69 293 ASN A CA 1
ATOM 2479 C C . ASN A 1 293 ? 16.261 9.857 -14.620 1.00 79.69 293 ASN A C 1
ATOM 2481 O O . ASN A 1 293 ? 16.450 11.033 -14.923 1.00 79.69 293 ASN A O 1
ATOM 2485 N N . ILE A 1 294 ? 15.066 9.282 -14.752 1.00 72.62 294 ILE A N 1
ATOM 2486 C CA . ILE A 1 294 ? 13.844 9.954 -15.222 1.00 72.62 294 ILE A CA 1
ATOM 2487 C C . ILE A 1 294 ? 13.616 11.306 -14.535 1.00 72.62 294 ILE A C 1
ATOM 2489 O O . ILE A 1 294 ? 13.138 12.251 -15.168 1.00 72.62 294 ILE A O 1
ATOM 2493 N N . SER A 1 295 ? 13.979 11.418 -13.258 1.00 60.00 295 SER A N 1
ATOM 2494 C CA . SER A 1 295 ? 13.820 12.645 -12.488 1.00 60.00 295 SER A CA 1
ATOM 2495 C C . SER A 1 295 ? 14.750 13.784 -12.925 1.00 60.00 295 SER A C 1
ATOM 2497 O O . SER A 1 295 ? 14.322 14.939 -13.008 1.00 60.00 295 SER A O 1
ATOM 2499 N N . HIS A 1 296 ? 15.996 13.468 -13.282 1.00 63.81 296 HIS A N 1
ATOM 2500 C CA . HIS A 1 296 ? 17.005 14.444 -13.690 1.00 63.81 296 HIS A CA 1
ATOM 2501 C C . HIS A 1 296 ? 16.764 14.986 -15.113 1.00 63.81 296 HIS A C 1
ATOM 2503 O O . HIS A 1 296 ? 17.097 16.138 -15.410 1.00 63.81 296 HIS A O 1
ATOM 2509 N N . TYR A 1 297 ? 16.119 14.217 -15.998 1.00 64.88 297 TYR A N 1
ATOM 2510 C CA . TYR A 1 297 ? 15.991 14.580 -17.420 1.00 64.88 297 TYR A CA 1
ATOM 2511 C C . TYR A 1 297 ? 14.906 15.600 -17.758 1.00 64.88 297 TYR A C 1
ATOM 2513 O O . TYR A 1 297 ? 14.969 16.196 -18.836 1.00 64.88 297 TYR A O 1
ATOM 2521 N N . LYS A 1 298 ? 13.984 15.928 -16.840 1.00 53.94 298 LYS A N 1
ATOM 2522 C CA . LYS A 1 298 ? 13.067 17.072 -17.045 1.00 53.94 298 LYS A CA 1
ATOM 2523 C C . LYS A 1 298 ? 13.813 18.400 -17.262 1.00 53.94 298 LYS A C 1
ATOM 2525 O O . LYS A 1 298 ? 13.228 19.345 -17.784 1.00 53.94 298 LYS A O 1
ATOM 2530 N N . GLN A 1 299 ? 15.097 18.468 -16.901 1.00 52.59 299 GLN A N 1
ATOM 2531 C CA . GLN A 1 299 ? 15.952 19.642 -17.085 1.00 52.59 299 GLN A CA 1
ATOM 2532 C C . GLN A 1 299 ? 16.773 19.616 -18.395 1.00 52.59 299 GLN A C 1
ATOM 2534 O O . GLN A 1 299 ? 17.272 20.661 -18.811 1.00 52.59 299 GLN A O 1
ATOM 2539 N N . HIS A 1 300 ? 16.871 18.471 -19.094 1.00 49.31 300 HIS A N 1
ATOM 2540 C CA . HIS A 1 300 ? 17.667 18.305 -20.321 1.00 49.31 300 HIS A CA 1
ATOM 2541 C C . HIS A 1 300 ? 16.939 17.445 -21.385 1.00 49.31 300 HIS A C 1
ATOM 2543 O O . HIS A 1 300 ? 17.091 16.225 -21.396 1.00 49.31 300 HIS A O 1
ATOM 2549 N N . PRO A 1 301 ? 16.209 18.065 -22.340 1.00 50.81 301 PRO A N 1
ATOM 2550 C CA . PRO A 1 301 ? 15.324 17.390 -23.310 1.00 50.81 301 PRO A CA 1
ATOM 2551 C C . PRO A 1 301 ? 15.981 16.467 -24.354 1.00 50.81 301 PRO A C 1
ATOM 2553 O O . PRO A 1 301 ? 15.305 16.028 -25.279 1.00 50.81 301 PRO A O 1
ATOM 2556 N N . SER A 1 302 ? 17.294 16.231 -24.303 1.00 50.78 302 SER A N 1
ATOM 2557 C CA . SER A 1 302 ? 18.031 15.553 -25.381 1.00 50.78 302 SER A CA 1
ATOM 2558 C C . SER A 1 302 ? 18.203 14.044 -25.196 1.00 50.78 302 SER A C 1
ATOM 2560 O O . SER A 1 302 ? 18.883 13.427 -26.013 1.00 50.78 302 SER A O 1
ATOM 2562 N N . PHE A 1 303 ? 17.631 13.443 -24.148 1.00 53.44 303 PHE A N 1
ATOM 2563 C CA . PHE A 1 303 ? 17.803 12.019 -23.851 1.00 53.44 303 PHE A CA 1
ATOM 2564 C C . PHE A 1 303 ? 16.468 11.262 -23.812 1.00 53.44 303 PHE A C 1
ATOM 2566 O O . PHE A 1 303 ? 15.457 11.768 -23.337 1.00 53.44 303 PHE A O 1
ATOM 2573 N N . LEU A 1 304 ? 16.507 10.036 -24.344 1.00 55.41 304 LEU A N 1
ATOM 2574 C CA . LEU A 1 304 ? 15.420 9.110 -24.716 1.00 55.41 304 LEU A CA 1
ATOM 2575 C C . LEU A 1 304 ? 14.542 8.585 -23.550 1.00 55.41 304 LEU A C 1
ATOM 2577 O O . LEU A 1 304 ? 13.911 7.537 -23.678 1.00 55.41 304 LEU A O 1
ATOM 2581 N N . THR A 1 305 ? 14.522 9.248 -22.391 1.00 63.09 305 THR A N 1
ATOM 2582 C CA . THR A 1 305 ? 14.043 8.652 -21.129 1.00 63.09 305 THR A CA 1
ATOM 2583 C C . THR A 1 305 ? 12.652 9.106 -20.676 1.00 63.09 305 THR A C 1
ATOM 2585 O O . THR A 1 305 ? 11.982 8.317 -20.014 1.00 63.09 305 THR A O 1
ATOM 2588 N N . SER A 1 306 ? 12.157 10.298 -21.047 1.00 72.31 306 SER A N 1
ATOM 2589 C CA . SER A 1 306 ? 10.800 10.738 -20.648 1.00 72.31 306 SER A CA 1
ATOM 2590 C C . SER A 1 306 ? 9.703 9.885 -21.282 1.00 72.31 306 SER A C 1
ATOM 2592 O O . SER A 1 306 ? 8.789 9.427 -20.597 1.00 72.31 306 SER A O 1
ATOM 2594 N N . ASP A 1 307 ? 9.845 9.581 -22.573 1.00 85.12 307 ASP A N 1
ATOM 2595 C CA . ASP A 1 307 ? 8.821 8.879 -23.352 1.00 85.12 307 ASP A CA 1
ATOM 2596 C C . ASP A 1 307 ? 8.553 7.464 -22.808 1.00 85.12 307 ASP A C 1
ATOM 2598 O O . ASP A 1 307 ? 7.423 6.973 -22.853 1.00 85.12 307 ASP A O 1
ATOM 2602 N N . ARG A 1 308 ? 9.583 6.822 -22.234 1.00 89.38 308 ARG A N 1
ATOM 2603 C CA . ARG A 1 308 ? 9.498 5.500 -21.584 1.00 89.38 308 ARG A CA 1
ATOM 2604 C C . ARG A 1 308 ? 8.570 5.482 -20.380 1.00 89.38 308 ARG A C 1
ATOM 2606 O O . ARG A 1 308 ? 8.005 4.443 -20.055 1.00 89.38 308 ARG A O 1
ATOM 2613 N N . VAL A 1 309 ? 8.415 6.618 -19.721 1.00 88.62 309 VAL A N 1
ATOM 2614 C CA . VAL A 1 309 ? 7.571 6.751 -18.536 1.00 88.62 309 VAL A CA 1
ATOM 2615 C C . VAL A 1 309 ? 6.221 7.320 -18.907 1.00 88.62 309 VAL A C 1
ATOM 2617 O O . VAL A 1 309 ? 5.205 6.905 -18.359 1.00 88.62 309 VAL A O 1
ATOM 2620 N N . ASP A 1 310 ? 6.190 8.228 -19.878 1.00 90.06 310 ASP A N 1
ATOM 2621 C CA . ASP A 1 310 ? 4.958 8.842 -20.361 1.00 90.06 310 ASP A CA 1
ATOM 2622 C C . ASP A 1 310 ? 4.008 7.817 -20.997 1.00 90.06 310 ASP A C 1
ATOM 2624 O O . ASP A 1 310 ? 2.792 7.993 -20.938 1.00 90.06 310 ASP A O 1
ATOM 2628 N N . ILE A 1 311 ? 4.536 6.709 -21.531 1.00 94.75 311 ILE A N 1
ATOM 2629 C CA . ILE A 1 311 ? 3.730 5.588 -22.038 1.00 94.75 311 ILE A CA 1
ATOM 2630 C C . ILE A 1 311 ? 3.069 4.743 -20.930 1.00 94.75 311 ILE A C 1
ATOM 2632 O O . ILE A 1 311 ? 2.148 3.972 -21.217 1.00 94.75 311 ILE A O 1
ATOM 2636 N N . LEU A 1 312 ? 3.531 4.848 -19.679 1.00 95.31 312 LEU A N 1
ATOM 2637 C CA . LEU A 1 312 ? 2.925 4.151 -18.548 1.00 95.31 312 LEU A CA 1
ATOM 2638 C C . LEU A 1 312 ? 1.660 4.892 -18.098 1.00 95.31 312 LEU A C 1
ATOM 2640 O O . LEU A 1 312 ? 1.670 6.111 -17.901 1.00 95.31 312 LEU A O 1
ATOM 2644 N N . ASP A 1 313 ? 0.574 4.148 -17.895 1.00 94.19 313 ASP A N 1
ATOM 2645 C CA . ASP A 1 313 ? -0.621 4.695 -17.247 1.00 94.19 313 ASP A CA 1
ATOM 2646 C C . ASP A 1 313 ? -0.415 4.859 -15.729 1.00 94.19 313 ASP A C 1
ATOM 2648 O O . ASP A 1 313 ? 0.576 4.392 -15.162 1.00 94.19 313 ASP A O 1
ATOM 2652 N N . ASP A 1 314 ? -1.344 5.541 -15.058 1.00 88.69 314 ASP A N 1
ATOM 2653 C CA . ASP A 1 314 ? -1.211 5.861 -13.631 1.00 88.69 314 ASP A CA 1
ATOM 2654 C C . ASP A 1 314 ? -1.127 4.605 -12.756 1.00 88.69 314 ASP A C 1
ATOM 2656 O O . ASP A 1 314 ? -0.364 4.571 -11.791 1.00 88.69 314 ASP A O 1
ATOM 2660 N N . LYS A 1 315 ? -1.828 3.527 -13.132 1.00 88.44 315 LYS A N 1
ATOM 2661 C CA . LYS A 1 315 ? -1.768 2.254 -12.407 1.00 88.44 315 LYS A CA 1
ATOM 2662 C C . LYS A 1 315 ? -0.389 1.610 -12.551 1.00 88.44 315 LYS A C 1
ATOM 2664 O O . LYS A 1 315 ? 0.165 1.113 -11.574 1.00 88.44 315 LYS A O 1
ATOM 2669 N N . GLN A 1 316 ? 0.180 1.633 -13.752 1.00 95.44 316 GLN A N 1
ATOM 2670 C CA . GLN A 1 316 ? 1.526 1.130 -14.022 1.00 95.44 316 GLN A CA 1
ATOM 2671 C C . GLN A 1 316 ? 2.581 1.942 -13.275 1.00 95.44 316 GLN A C 1
ATOM 2673 O O . GLN A 1 316 ? 3.428 1.357 -12.602 1.00 95.44 316 GLN A O 1
ATOM 2678 N N . LYS A 1 317 ? 2.494 3.276 -13.316 1.00 93.44 317 LYS A N 1
ATOM 2679 C CA . LYS A 1 317 ? 3.415 4.159 -12.588 1.00 93.44 317 LYS A CA 1
ATOM 2680 C C . LYS A 1 317 ? 3.333 3.961 -11.080 1.00 93.44 317 LYS A C 1
ATOM 2682 O O . LYS A 1 317 ? 4.366 3.893 -10.420 1.00 93.44 317 LYS A O 1
ATOM 2687 N N . ARG A 1 318 ? 2.120 3.797 -10.546 1.00 85.88 318 ARG A N 1
ATOM 2688 C CA . ARG A 1 318 ? 1.893 3.477 -9.135 1.00 85.88 318 ARG A CA 1
ATOM 2689 C C . ARG A 1 318 ? 2.610 2.198 -8.739 1.00 85.88 318 ARG A C 1
ATOM 2691 O O . ARG A 1 318 ? 3.309 2.182 -7.737 1.00 85.88 318 ARG A O 1
ATOM 2698 N N . VAL A 1 319 ? 2.479 1.131 -9.521 1.00 90.81 319 VAL A N 1
ATOM 2699 C CA . VAL A 1 319 ? 3.121 -0.139 -9.172 1.00 90.81 319 VAL A CA 1
ATOM 2700 C C . VAL A 1 319 ? 4.648 -0.072 -9.275 1.00 90.81 319 VAL A C 1
ATOM 2702 O O . VAL A 1 319 ? 5.324 -0.663 -8.439 1.00 90.81 319 VAL A O 1
ATOM 2705 N N . VAL A 1 320 ? 5.203 0.696 -10.216 1.00 93.25 320 VAL A N 1
ATOM 2706 C CA . VAL A 1 320 ? 6.651 0.977 -10.250 1.00 93.25 320 VAL A CA 1
ATOM 2707 C C . VAL A 1 320 ? 7.092 1.718 -8.986 1.00 93.25 320 VAL A C 1
ATOM 2709 O O . VAL A 1 320 ? 8.096 1.360 -8.377 1.00 93.25 320 VAL A O 1
ATOM 2712 N N . ALA A 1 321 ? 6.317 2.709 -8.544 1.00 87.12 321 ALA A N 1
ATOM 2713 C CA . ALA A 1 321 ? 6.599 3.428 -7.309 1.00 87.12 321 ALA A CA 1
ATOM 2714 C C . ALA A 1 321 ? 6.506 2.516 -6.072 1.00 87.12 321 ALA A C 1
ATOM 2716 O O . ALA A 1 321 ? 7.366 2.582 -5.198 1.00 87.12 321 ALA A O 1
ATOM 2717 N N . LEU A 1 322 ? 5.516 1.617 -6.021 1.00 83.12 322 LEU A N 1
ATOM 2718 C CA . LEU A 1 322 ? 5.404 0.604 -4.968 1.00 83.12 322 LEU A CA 1
ATOM 2719 C C . LEU A 1 322 ? 6.569 -0.380 -4.990 1.00 83.12 322 LEU A C 1
ATOM 2721 O O . LEU A 1 322 ? 7.038 -0.759 -3.926 1.00 83.12 322 LEU A O 1
ATOM 2725 N N . PHE A 1 323 ? 7.054 -0.764 -6.171 1.00 89.88 323 PHE A N 1
ATOM 2726 C CA . PHE A 1 323 ? 8.251 -1.585 -6.310 1.00 89.88 323 PHE A CA 1
ATOM 2727 C C . PHE A 1 323 ? 9.483 -0.890 -5.737 1.00 89.88 323 PHE A C 1
ATOM 2729 O O . PHE A 1 323 ? 10.148 -1.469 -4.885 1.00 89.88 323 PHE A O 1
ATOM 2736 N N . LEU A 1 324 ? 9.748 0.357 -6.130 1.00 87.38 324 LEU A N 1
ATOM 2737 C CA . LEU A 1 324 ? 10.873 1.132 -5.601 1.00 87.38 324 LEU A CA 1
ATOM 2738 C C . LEU A 1 324 ? 10.767 1.309 -4.083 1.00 87.38 324 LEU A C 1
ATOM 2740 O O . LEU A 1 324 ? 11.738 1.114 -3.360 1.00 87.38 324 LEU A O 1
ATOM 2744 N N . TRP A 1 325 ? 9.576 1.626 -3.577 1.00 78.94 325 TRP A N 1
ATOM 2745 C CA . TRP A 1 325 ? 9.346 1.775 -2.143 1.00 78.94 325 TRP A CA 1
ATOM 2746 C C . TRP A 1 325 ? 9.560 0.455 -1.392 1.00 78.94 325 TRP A C 1
ATOM 2748 O O . TRP A 1 325 ? 10.319 0.401 -0.427 1.00 78.94 325 TRP A O 1
ATOM 2758 N N . GLN A 1 326 ? 8.983 -0.637 -1.882 1.00 76.44 326 GLN A N 1
ATOM 2759 C CA . GLN A 1 326 ? 9.176 -1.971 -1.322 1.00 76.44 326 GLN A CA 1
ATOM 2760 C C . GLN A 1 326 ? 10.652 -2.401 -1.361 1.00 76.44 326 GLN A C 1
ATOM 2762 O O . GLN A 1 326 ? 11.133 -3.063 -0.441 1.00 76.44 326 GLN A O 1
ATOM 2767 N N . TYR A 1 327 ? 11.383 -2.002 -2.400 1.00 78.94 327 TYR A N 1
ATOM 2768 C CA . TYR A 1 327 ? 12.819 -2.221 -2.519 1.00 78.94 327 TYR A CA 1
ATOM 2769 C C . TYR A 1 327 ? 13.600 -1.464 -1.430 1.00 78.94 327 TYR A C 1
ATOM 2771 O O . TYR A 1 327 ? 14.526 -2.035 -0.855 1.00 78.94 327 TYR A O 1
ATOM 2779 N N . THR A 1 328 ? 13.198 -0.233 -1.071 1.00 72.88 328 THR A N 1
ATOM 2780 C CA . THR A 1 328 ? 13.819 0.503 0.054 1.00 72.88 328 THR A CA 1
ATOM 2781 C C . THR A 1 328 ? 13.600 -0.155 1.413 1.00 72.88 328 THR A C 1
ATOM 2783 O O . THR A 1 328 ? 14.464 -0.044 2.277 1.00 72.88 328 THR A O 1
ATOM 2786 N N . LEU A 1 329 ? 12.465 -0.831 1.617 1.00 65.56 329 LEU A N 1
ATOM 2787 C CA . LEU A 1 329 ? 12.170 -1.508 2.882 1.00 65.56 329 LEU A CA 1
ATOM 2788 C C . LEU A 1 329 ? 12.958 -2.808 3.050 1.00 65.56 329 LEU A C 1
ATOM 2790 O O . LEU A 1 329 ? 13.383 -3.131 4.155 1.00 65.56 329 LEU A O 1
ATOM 2794 N N . ALA A 1 330 ? 13.123 -3.563 1.965 1.00 65.44 330 ALA A N 1
ATOM 2795 C CA . ALA A 1 330 ? 13.751 -4.879 2.007 1.00 65.44 330 ALA A CA 1
ATOM 2796 C C . ALA A 1 330 ? 15.276 -4.802 2.064 1.00 65.44 330 ALA A C 1
ATOM 2798 O O . ALA A 1 330 ? 15.925 -5.556 2.787 1.00 65.44 330 ALA A O 1
ATOM 2799 N N . ASN A 1 331 ? 15.856 -3.852 1.334 1.00 62.38 331 ASN A N 1
ATOM 2800 C CA . ASN A 1 331 ? 17.291 -3.663 1.302 1.00 62.38 331 ASN A CA 1
ATOM 2801 C C . ASN A 1 331 ? 17.691 -2.670 2.395 1.00 62.38 331 ASN A C 1
ATOM 2803 O O . ASN A 1 331 ? 17.871 -1.482 2.146 1.00 62.38 331 ASN A O 1
ATOM 2807 N N . ASN A 1 332 ? 17.891 -3.186 3.612 1.00 51.75 332 ASN A N 1
ATOM 2808 C CA . ASN A 1 332 ? 18.494 -2.486 4.764 1.00 51.75 332 ASN A CA 1
ATOM 2809 C C . ASN A 1 332 ? 19.975 -2.070 4.524 1.00 51.75 332 ASN A C 1
ATOM 2811 O O . ASN A 1 332 ? 20.782 -1.976 5.452 1.00 51.75 332 ASN A O 1
ATOM 2815 N N . TRP A 1 333 ? 20.370 -1.896 3.264 1.00 55.09 333 TRP A N 1
ATOM 2816 C CA . TRP A 1 333 ? 21.740 -1.739 2.809 1.00 55.09 333 TRP A CA 1
ATOM 2817 C C . TRP A 1 333 ? 22.174 -0.288 2.990 1.00 55.09 333 TRP A C 1
ATOM 2819 O O . TRP A 1 333 ? 21.539 0.626 2.479 1.00 55.09 3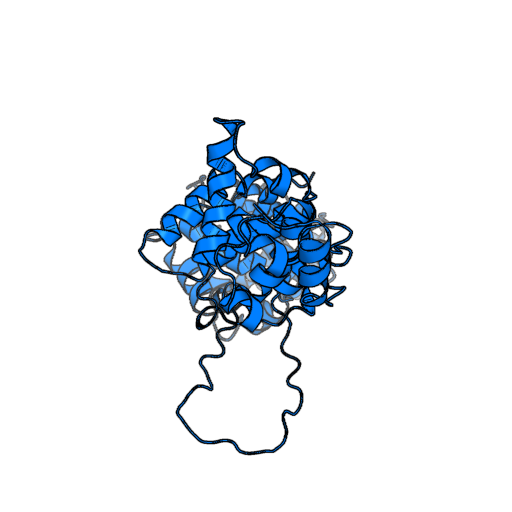33 TRP A O 1
ATOM 2829 N N . GLN A 1 334 ? 23.297 -0.086 3.677 1.00 50.88 334 GLN A N 1
ATOM 2830 C CA . GLN A 1 334 ? 24.034 1.174 3.630 1.00 50.88 334 GLN A CA 1
ATOM 2831 C C . GLN A 1 334 ? 24.844 1.195 2.325 1.00 50.88 334 GLN A C 1
ATOM 2833 O O . GLN A 1 334 ? 25.780 0.408 2.186 1.00 50.88 334 GLN A O 1
ATOM 2838 N N . GLY A 1 335 ? 24.495 2.057 1.366 1.00 67.56 335 GLY A N 1
ATOM 2839 C CA . GLY A 1 335 ? 25.249 2.199 0.114 1.00 67.56 335 GLY A CA 1
ATOM 2840 C C . GLY A 1 335 ? 24.558 3.061 -0.943 1.00 67.56 335 GLY A C 1
ATOM 2841 O O . GLY A 1 335 ? 23.404 3.451 -0.772 1.00 67.56 335 GLY A O 1
ATOM 2842 N N . ASP A 1 336 ? 25.272 3.321 -2.040 1.00 74.50 336 ASP A N 1
ATOM 2843 C CA . ASP A 1 336 ? 24.872 4.235 -3.123 1.00 74.50 336 ASP A CA 1
ATOM 2844 C C . ASP A 1 336 ? 23.489 3.887 -3.713 1.00 74.50 336 ASP A C 1
ATOM 2846 O O . ASP A 1 336 ? 22.658 4.765 -3.922 1.00 74.50 336 ASP A O 1
ATOM 2850 N N . MET A 1 337 ? 23.167 2.595 -3.843 1.00 77.50 337 MET A N 1
ATOM 2851 C CA . MET A 1 337 ? 21.861 2.125 -4.329 1.00 77.50 337 MET A CA 1
ATOM 2852 C C . MET A 1 337 ? 20.670 2.586 -3.477 1.00 77.50 337 MET A C 1
ATOM 2854 O O . MET A 1 337 ? 19.586 2.831 -4.002 1.00 77.50 337 MET A O 1
ATOM 2858 N N . GLN A 1 338 ? 20.837 2.716 -2.158 1.00 76.69 338 GLN A N 1
ATOM 2859 C CA . GLN A 1 338 ? 19.759 3.208 -1.297 1.00 76.69 338 GLN A CA 1
ATOM 2860 C C . GLN A 1 338 ? 19.463 4.685 -1.585 1.00 76.69 338 GLN A C 1
ATOM 2862 O O . GLN A 1 338 ? 18.299 5.100 -1.565 1.00 76.69 338 GLN A O 1
ATOM 2867 N N . GLU A 1 339 ? 20.508 5.470 -1.853 1.00 82.06 339 GLU A N 1
ATOM 2868 C CA . GLU A 1 339 ? 20.391 6.874 -2.238 1.00 82.06 339 GLU A CA 1
ATOM 2869 C C . GLU A 1 339 ? 19.698 6.995 -3.599 1.00 82.06 339 GLU A C 1
ATOM 2871 O O . GLU A 1 339 ? 18.719 7.729 -3.700 1.00 82.06 339 GLU A O 1
ATOM 2876 N N . GLU A 1 340 ? 20.094 6.195 -4.593 1.00 85.56 340 GLU A N 1
ATOM 2877 C CA . GLU A 1 340 ? 19.492 6.208 -5.935 1.00 85.56 340 GLU A CA 1
ATOM 2878 C C . GLU A 1 340 ? 17.993 5.865 -5.922 1.00 85.56 340 GLU A C 1
ATOM 2880 O O . GLU A 1 340 ? 17.174 6.573 -6.513 1.00 85.56 340 GLU A O 1
ATOM 2885 N N . VAL A 1 341 ? 17.584 4.814 -5.199 1.00 83.94 341 VAL A N 1
ATOM 2886 C CA . VAL A 1 341 ? 16.157 4.458 -5.074 1.00 83.94 341 VAL A CA 1
ATOM 2887 C C . VAL A 1 341 ? 15.386 5.552 -4.333 1.00 83.94 341 VAL A C 1
ATOM 2889 O O . VAL A 1 341 ? 14.260 5.887 -4.716 1.00 83.94 341 VAL A O 1
ATOM 2892 N N . SER A 1 342 ? 15.984 6.132 -3.288 1.00 81.94 342 SER A N 1
ATOM 2893 C CA . SER A 1 342 ? 15.372 7.234 -2.537 1.00 81.94 342 SER A CA 1
ATOM 2894 C C . SER A 1 342 ? 15.177 8.462 -3.429 1.00 81.94 342 SER A C 1
ATOM 2896 O O . SER A 1 342 ? 14.075 9.010 -3.467 1.00 81.94 342 SER A O 1
ATOM 2898 N N . ASN A 1 343 ? 16.192 8.826 -4.215 1.00 82.69 343 ASN A N 1
ATOM 2899 C CA . ASN A 1 343 ? 16.139 9.908 -5.195 1.00 82.69 343 ASN A CA 1
ATOM 2900 C C . ASN A 1 343 ? 15.079 9.640 -6.270 1.00 82.69 343 ASN A C 1
ATOM 2902 O O . ASN A 1 343 ? 14.305 10.536 -6.617 1.00 82.69 343 ASN A O 1
ATOM 2906 N N . ALA A 1 344 ? 15.010 8.410 -6.792 1.00 87.00 344 ALA A N 1
ATOM 2907 C CA . ALA A 1 344 ? 14.008 8.010 -7.775 1.00 87.00 344 ALA A CA 1
ATOM 2908 C C . ALA A 1 344 ? 12.590 8.245 -7.240 1.00 87.00 344 ALA A C 1
ATOM 2910 O O . ALA A 1 344 ? 11.748 8.863 -7.906 1.00 87.00 344 ALA A O 1
ATOM 2911 N N . LEU A 1 345 ? 12.336 7.759 -6.022 1.00 83.31 345 LEU A N 1
ATOM 2912 C CA . LEU A 1 345 ? 11.067 7.927 -5.330 1.00 83.31 345 LEU A CA 1
ATOM 2913 C C . LEU A 1 345 ? 10.743 9.405 -5.146 1.00 83.31 345 LEU A C 1
ATOM 2915 O O . LEU A 1 345 ? 9.762 9.875 -5.721 1.00 83.31 345 LEU A O 1
ATOM 2919 N N . GLU A 1 346 ? 11.565 10.141 -4.405 1.00 81.31 346 GLU A N 1
ATOM 2920 C CA . GLU A 1 346 ? 11.289 11.531 -4.037 1.00 81.31 346 GLU A CA 1
ATOM 2921 C C . GLU A 1 346 ? 11.057 12.441 -5.241 1.00 81.31 346 GLU A C 1
ATOM 2923 O O . GLU A 1 346 ? 10.124 13.245 -5.250 1.00 81.31 346 GLU A O 1
ATOM 2928 N N . ASN A 1 347 ? 11.896 12.320 -6.269 1.00 82.75 347 ASN A N 1
ATOM 2929 C CA . ASN A 1 347 ? 11.892 13.296 -7.347 1.00 82.75 347 ASN A CA 1
ATOM 2930 C C . ASN A 1 347 ? 10.796 13.046 -8.392 1.00 82.75 347 ASN A C 1
ATOM 2932 O O . ASN A 1 347 ? 10.422 13.969 -9.126 1.00 82.75 347 ASN A O 1
ATOM 2936 N N . TYR A 1 348 ? 10.297 11.812 -8.515 1.00 85.25 348 TYR A N 1
ATOM 2937 C CA . TYR A 1 348 ? 9.310 11.490 -9.543 1.00 85.25 348 TYR A CA 1
ATOM 2938 C C . TYR A 1 348 ? 8.274 10.457 -9.115 1.00 85.25 348 TYR A C 1
ATOM 2940 O O . TYR A 1 348 ? 7.081 10.702 -9.290 1.00 85.25 348 TYR A O 1
ATOM 2948 N N . TRP A 1 349 ? 8.683 9.300 -8.602 1.00 87.44 349 TRP A N 1
ATOM 2949 C CA . TRP A 1 349 ? 7.762 8.166 -8.485 1.00 87.44 349 TRP A CA 1
ATOM 2950 C C . TRP A 1 349 ? 6.770 8.293 -7.331 1.00 87.44 349 TRP A C 1
ATOM 2952 O O . TRP A 1 349 ? 5.636 7.827 -7.440 1.00 87.44 349 TRP A O 1
ATOM 2962 N N . PHE A 1 350 ? 7.148 8.987 -6.261 1.00 81.19 350 PHE A N 1
ATOM 2963 C CA . PHE A 1 350 ? 6.338 9.100 -5.056 1.00 81.19 350 PHE A CA 1
ATOM 2964 C C . PHE A 1 350 ? 4.974 9.742 -5.321 1.00 81.19 350 PHE A C 1
ATOM 2966 O O . PHE A 1 350 ? 3.979 9.303 -4.763 1.00 81.19 350 PHE A O 1
ATOM 2973 N N . GLN A 1 351 ? 4.863 10.684 -6.262 1.00 78.62 351 GLN A N 1
ATOM 2974 C CA . GLN A 1 351 ? 3.574 11.308 -6.601 1.00 78.62 351 GLN A CA 1
ATOM 2975 C C . GLN A 1 351 ? 2.517 10.309 -7.117 1.00 78.62 351 GLN A C 1
ATOM 2977 O O . GLN A 1 351 ? 1.322 10.570 -7.009 1.00 78.62 351 GLN A O 1
ATOM 2982 N N . PHE A 1 352 ? 2.928 9.170 -7.685 1.00 82.00 352 PHE A N 1
ATOM 2983 C CA . PHE A 1 352 ? 2.006 8.131 -8.176 1.00 82.00 352 PHE A CA 1
ATOM 2984 C C . PHE A 1 352 ? 1.557 7.174 -7.076 1.00 82.00 352 PHE A C 1
ATOM 2986 O O . PHE A 1 352 ? 0.654 6.369 -7.281 1.00 82.00 352 PHE A O 1
ATOM 2993 N N . ILE A 1 353 ? 2.176 7.283 -5.905 1.00 69.19 353 ILE A N 1
ATOM 2994 C CA . ILE A 1 353 ? 1.677 6.702 -4.671 1.00 69.19 353 ILE A CA 1
ATOM 2995 C C . ILE A 1 353 ? 0.534 7.604 -4.163 1.00 69.19 353 ILE A C 1
ATOM 2997 O O . ILE A 1 353 ? -0.558 7.117 -3.928 1.00 69.19 353 ILE A O 1
ATOM 3001 N N . GLN A 1 354 ? 0.710 8.928 -4.133 1.00 54.12 354 GLN A N 1
ATOM 3002 C CA . GLN A 1 354 ? -0.212 9.880 -3.478 1.00 54.12 354 GLN A CA 1
ATOM 3003 C C . GLN A 1 354 ? -1.550 10.156 -4.191 1.00 54.12 354 GLN A C 1
ATOM 3005 O O . GLN A 1 354 ? -2.490 10.633 -3.559 1.00 54.12 354 GLN A O 1
ATOM 3010 N N . ASN A 1 355 ? -1.648 9.924 -5.502 1.00 43.06 355 ASN A N 1
ATOM 3011 C CA . ASN A 1 355 ? -2.783 10.391 -6.304 1.00 43.06 355 ASN A CA 1
ATOM 3012 C C . ASN A 1 355 ? -3.799 9.275 -6.608 1.00 43.06 355 ASN A C 1
ATOM 3014 O O . ASN A 1 355 ? -3.750 8.665 -7.673 1.00 43.06 355 ASN A O 1
ATOM 3018 N N . GLU A 1 356 ? -4.778 9.080 -5.723 1.00 41.81 356 GLU A N 1
ATOM 3019 C CA . GLU A 1 356 ? -6.121 8.610 -6.098 1.00 41.81 356 GLU A CA 1
ATOM 3020 C C . GLU A 1 356 ? -7.164 9.574 -5.504 1.00 41.81 356 GLU A C 1
ATOM 3022 O O . GLU A 1 356 ? -7.254 9.737 -4.289 1.00 41.81 356 GLU A O 1
ATOM 3027 N N . VAL A 1 357 ? -7.927 10.248 -6.375 1.00 32.50 357 VAL A N 1
ATOM 3028 C CA . VAL A 1 357 ? -9.160 10.983 -6.025 1.00 32.50 357 VAL A CA 1
ATOM 3029 C C . VAL A 1 357 ? -10.357 10.066 -6.211 1.00 32.50 357 VAL A C 1
ATOM 3031 O O . VAL A 1 357 ? -10.421 9.426 -7.288 1.00 32.50 357 VAL A O 1
#

Secondary structure (DSSP, 8-state):
-PPP-HHHHHHHHHHHHTT---TTSPPTTHHHHHHTT-TT-HHHHHHHHHT---SSGGGS-HHHHHHTTT-GGG--HHHHHHHHHHHHHHHHHHTT-TT-THHHHHHHHHHS--TTTHHHHTTS-HHHHHHHHHHHHHHHHHT-TTS-HHHHHHIIIIIGGGTS----TTS----------------PPP-HHHHHHHHHHTT---TTSPPHHHHTTGGGTT--HHHHHHHGGG---SSGGGS-HHHHHH-TTHHHH--HHHHHHHHHHHHHHHHH-TTT-TTHHHHHHHHHHHHHHTT-TTSTTHHHHHTS-HHHHHHHHHHHHHHHHH----SHHHHHHHHHIIIIITHHHH---